Protein AF-A0A7K3AI73-F1 (afdb_monomer_lite)

Foldseek 3Di:
DWKKKWKDDLFKIKIKTFQFDADPVATDFRFHFFKEWAAEFQKTKMKGKAFDQDDDPDGPQVVLLVLLFDDQDDDDPVNNLVSCQVVLLVVLLVPPFVRSWMWMWMWMQGNSFIKIKIWTQFDDQPDHTRPTGHSTTDIDMDGHHAIFMGMDHQRVLQDPVLRVVLRVCVRVVDDPLVSQLSSLVSQQSSCVVSPNNGDNKMKMKMAGNLGKIKIAIFDAGQFAHQHFYAHSNDRCSVCVVVVCVVVVNDDGKYFGMKIWDGNDPDIDIDTDIDHNVPGPGRSDDDPPPPPDDDD

Structure (mmCIF, N/CA/C/O backbone):
data_AF-A0A7K3AI73-F1
#
_entry.id   AF-A0A7K3AI73-F1
#
loop_
_atom_site.group_PDB
_atom_site.id
_atom_site.type_symbol
_atom_site.label_atom_id
_atom_site.label_alt_id
_atom_site.label_comp_id
_atom_site.label_asym_id
_atom_site.label_entity_id
_atom_site.label_seq_id
_atom_site.pdbx_PDB_ins_code
_atom_site.Cartn_x
_atom_site.Cartn_y
_atom_site.Cartn_z
_atom_site.occupancy
_atom_site.B_iso_or_equiv
_atom_site.auth_seq_id
_atom_site.auth_comp_id
_atom_site.auth_asym_id
_atom_site.auth_atom_id
_atom_site.pdbx_PDB_model_num
ATOM 1 N N . MET A 1 1 ? 14.748 0.650 -3.559 1.00 72.12 1 MET A N 1
ATOM 2 C CA . MET A 1 1 ? 13.743 0.339 -2.519 1.00 72.12 1 MET A CA 1
ATOM 3 C C . MET A 1 1 ? 12.715 1.455 -2.549 1.00 72.12 1 MET A C 1
ATOM 5 O O . MET A 1 1 ? 13.123 2.590 -2.453 1.00 72.12 1 MET A O 1
ATOM 9 N N . THR A 1 2 ? 11.435 1.145 -2.725 1.00 89.88 2 THR A N 1
ATOM 10 C CA . THR A 1 2 ? 10.311 2.114 -2.721 1.00 89.88 2 THR A CA 1
ATOM 11 C C . THR A 1 2 ? 10.017 2.658 -1.311 1.00 89.88 2 THR A C 1
ATOM 13 O O . THR A 1 2 ? 10.646 2.218 -0.344 1.00 89.88 2 THR A O 1
ATOM 16 N N . LEU A 1 3 ? 9.065 3.582 -1.185 1.00 95.94 3 LEU A N 1
ATOM 17 C CA . LEU A 1 3 ? 8.549 4.121 0.071 1.00 95.94 3 LEU A CA 1
ATOM 18 C C . LEU A 1 3 ? 7.066 3.769 0.245 1.00 95.94 3 LEU A C 1
ATOM 20 O O . LEU A 1 3 ? 6.259 3.946 -0.665 1.00 95.94 3 LEU A O 1
ATOM 24 N N . ASN A 1 4 ? 6.709 3.326 1.448 1.00 97.94 4 ASN A N 1
ATOM 25 C CA . ASN A 1 4 ? 5.322 3.168 1.875 1.00 97.94 4 ASN A CA 1
ATOM 26 C C . ASN A 1 4 ? 5.111 3.905 3.201 1.00 97.94 4 ASN A C 1
ATOM 28 O O . ASN A 1 4 ? 5.777 3.592 4.194 1.00 97.94 4 ASN A O 1
ATOM 32 N N . ILE A 1 5 ? 4.170 4.851 3.209 1.00 98.62 5 ILE A N 1
ATOM 33 C CA . ILE A 1 5 ? 3.738 5.581 4.402 1.00 98.62 5 ILE A CA 1
ATOM 34 C C . ILE A 1 5 ? 2.369 5.047 4.805 1.00 98.62 5 ILE A C 1
ATOM 36 O O . ILE A 1 5 ? 1.403 5.134 4.052 1.00 98.62 5 ILE A O 1
ATOM 40 N N . THR A 1 6 ? 2.276 4.500 6.011 1.00 98.75 6 THR A N 1
ATOM 41 C CA . THR A 1 6 ? 1.028 4.010 6.593 1.00 98.75 6 THR A CA 1
ATOM 42 C C . THR A 1 6 ? 0.680 4.842 7.818 1.00 98.75 6 THR A C 1
ATOM 44 O O . THR A 1 6 ? 1.419 4.846 8.796 1.00 98.75 6 THR A O 1
ATOM 47 N N . VAL A 1 7 ? -0.467 5.510 7.795 1.00 98.50 7 VAL A N 1
ATOM 48 C CA . VAL A 1 7 ? -1.020 6.231 8.945 1.00 98.50 7 VAL A CA 1
ATOM 49 C C . VAL A 1 7 ? -2.235 5.480 9.470 1.00 98.50 7 VAL A C 1
ATOM 51 O O . VAL A 1 7 ? -3.113 5.087 8.703 1.00 98.50 7 VAL A O 1
ATOM 54 N N . ALA A 1 8 ? -2.287 5.230 10.775 1.00 98.44 8 ALA A N 1
ATOM 55 C CA . ALA A 1 8 ? -3.308 4.372 11.358 1.00 98.44 8 ALA A CA 1
ATOM 56 C C . ALA A 1 8 ? -3.836 4.902 12.693 1.00 98.44 8 ALA A C 1
ATOM 58 O O . ALA A 1 8 ? -3.076 5.212 13.608 1.00 98.44 8 ALA A O 1
ATOM 59 N N . ALA A 1 9 ? -5.161 4.948 12.813 1.00 98.19 9 ALA A N 1
ATOM 60 C CA . ALA A 1 9 ? -5.895 5.194 14.047 1.00 98.19 9 ALA A CA 1
ATOM 61 C C . ALA A 1 9 ? -7.130 4.283 14.102 1.00 98.19 9 ALA A C 1
ATOM 63 O O . ALA A 1 9 ? -7.375 3.468 13.214 1.00 98.19 9 ALA A O 1
ATOM 64 N N . ARG A 1 10 ? -7.933 4.405 15.165 1.00 97.88 10 ARG A N 1
ATOM 65 C CA . ARG A 1 10 ? -9.157 3.601 15.308 1.00 97.88 10 ARG A CA 1
ATOM 66 C C . ARG A 1 10 ? -10.264 3.984 14.340 1.00 97.88 10 ARG A C 1
ATOM 68 O O . ARG A 1 10 ? -11.046 3.112 13.981 1.00 97.88 10 ARG A O 1
ATOM 75 N N . TRP A 1 11 ? -10.319 5.240 13.918 1.00 97.62 11 TRP A N 1
ATOM 76 C CA . TRP A 1 11 ? -11.402 5.800 13.105 1.00 97.62 11 TRP A CA 1
ATOM 77 C C . TRP A 1 11 ? -11.064 5.950 11.623 1.00 97.62 11 TRP A C 1
ATOM 79 O O . TRP A 1 11 ? -11.972 6.156 10.829 1.00 97.62 11 TRP A O 1
ATOM 89 N N . LEU A 1 12 ? -9.785 5.892 11.255 1.00 98.44 12 LEU A N 1
ATOM 90 C CA . LEU A 1 12 ? -9.334 6.080 9.885 1.00 98.44 12 LEU A CA 1
ATOM 91 C C . LEU A 1 12 ? -7.915 5.528 9.739 1.00 98.44 12 LEU A C 1
ATOM 93 O O . LEU A 1 12 ? -7.074 5.702 10.628 1.00 98.44 12 LEU A O 1
ATOM 97 N N . MET A 1 13 ? -7.646 4.883 8.609 1.00 98.69 13 MET A N 1
ATOM 98 C CA . MET A 1 13 ? -6.299 4.489 8.207 1.00 98.69 13 MET A CA 1
ATOM 99 C C . MET A 1 13 ? -6.054 4.912 6.762 1.00 98.69 13 MET A C 1
ATOM 101 O O . MET A 1 13 ? -6.987 4.925 5.964 1.00 98.69 13 MET A O 1
ATOM 105 N N . ALA A 1 14 ? -4.813 5.236 6.416 1.00 98.69 14 ALA A N 1
ATOM 106 C CA . ALA A 1 14 ? -4.400 5.455 5.038 1.00 98.69 14 ALA A CA 1
ATOM 107 C C . ALA A 1 14 ? -3.013 4.868 4.779 1.00 98.69 14 ALA A C 1
ATOM 109 O O . ALA A 1 14 ? -2.190 4.741 5.684 1.00 98.69 14 ALA A O 1
ATOM 110 N N . GLN A 1 15 ? -2.776 4.484 3.533 1.00 98.62 15 GLN A N 1
ATOM 111 C CA . GLN A 1 15 ? -1.539 3.876 3.075 1.00 98.62 15 GLN A CA 1
ATOM 112 C C . GLN A 1 15 ? -1.195 4.412 1.689 1.00 98.62 15 GLN A C 1
ATOM 114 O O . GLN A 1 15 ? -2.079 4.483 0.830 1.00 98.62 15 GLN A O 1
ATOM 119 N N . SER A 1 16 ? 0.069 4.780 1.485 1.00 98.44 16 SER A N 1
ATOM 120 C CA . SER A 1 16 ? 0.590 5.195 0.186 1.00 98.44 16 SER A CA 1
ATOM 121 C C . SER A 1 16 ? 1.611 4.226 -0.383 1.00 98.44 16 SER A C 1
ATOM 123 O O . SER A 1 16 ? 2.337 3.551 0.345 1.00 98.44 16 SER A O 1
ATOM 125 N N . SER A 1 17 ? 1.718 4.231 -1.706 1.00 97.38 17 SER A N 1
ATOM 126 C CA . SER A 1 17 ? 2.851 3.647 -2.410 1.00 97.38 17 SER A CA 1
ATOM 127 C C . SER A 1 17 ? 3.218 4.501 -3.614 1.00 97.38 17 SER A C 1
ATOM 129 O O . SER A 1 17 ? 2.341 4.856 -4.409 1.00 97.38 17 SER A O 1
ATOM 131 N N . ASP A 1 18 ? 4.501 4.820 -3.761 1.00 97.12 18 ASP A N 1
ATOM 132 C CA . ASP A 1 18 ? 5.010 5.461 -4.972 1.00 97.12 18 ASP A CA 1
ATOM 133 C C . ASP A 1 18 ? 5.059 4.465 -6.143 1.00 97.12 18 ASP A C 1
ATOM 135 O O . ASP A 1 18 ? 5.077 3.247 -5.940 1.00 97.12 18 ASP A O 1
ATOM 139 N N . PHE A 1 19 ? 5.094 4.961 -7.379 1.00 96.81 19 PHE A N 1
ATOM 140 C CA . PHE A 1 19 ? 5.085 4.097 -8.566 1.00 96.81 19 PHE A CA 1
ATOM 141 C C . PHE A 1 19 ? 6.466 3.749 -9.119 1.00 96.81 19 PHE A C 1
ATOM 143 O O . PHE A 1 19 ? 6.569 2.888 -9.996 1.00 96.81 19 PHE A O 1
ATOM 150 N N . ARG A 1 20 ? 7.544 4.333 -8.592 1.00 96.75 20 ARG A N 1
ATOM 151 C CA . ARG A 1 20 ? 8.882 4.125 -9.136 1.00 96.75 20 ARG A CA 1
ATOM 152 C C . ARG A 1 20 ? 9.357 2.698 -8.910 1.00 96.75 20 ARG A C 1
ATOM 154 O O . ARG A 1 20 ? 9.192 2.106 -7.840 1.00 96.75 20 ARG A O 1
ATOM 161 N N . LEU A 1 21 ? 9.971 2.142 -9.939 1.00 95.94 21 LEU A N 1
ATOM 162 C CA . LEU A 1 21 ? 10.748 0.918 -9.897 1.00 95.94 21 LEU A CA 1
ATOM 163 C C . LEU A 1 21 ? 12.178 1.262 -10.298 1.00 95.94 21 LEU A C 1
ATOM 165 O O . LEU A 1 21 ? 12.396 1.827 -11.364 1.00 95.94 21 LEU A O 1
ATOM 169 N N . THR A 1 22 ? 13.151 0.894 -9.471 1.00 96.00 22 THR A N 1
ATOM 170 C CA . THR A 1 22 ? 14.573 1.181 -9.714 1.00 96.00 22 THR A CA 1
ATOM 171 C C . THR A 1 22 ? 15.344 -0.126 -9.868 1.00 96.00 22 THR A C 1
ATOM 173 O O . THR A 1 22 ? 15.216 -1.027 -9.037 1.00 96.00 22 THR A O 1
ATOM 176 N N . GLY A 1 23 ? 16.151 -0.222 -10.922 1.00 94.25 23 GLY A N 1
ATOM 177 C CA . GLY A 1 23 ? 17.109 -1.297 -11.170 1.00 94.25 23 GLY A CA 1
ATOM 178 C C . GLY A 1 23 ? 18.561 -0.817 -11.033 1.00 94.25 23 GLY A C 1
ATOM 179 O O . GLY A 1 23 ? 18.800 0.332 -10.661 1.00 94.25 23 GLY A O 1
ATOM 180 N N . PRO A 1 24 ? 19.555 -1.665 -11.362 1.00 91.06 24 PRO A N 1
ATOM 181 C CA . PRO A 1 24 ? 20.975 -1.306 -11.258 1.00 91.06 24 PRO A CA 1
ATOM 182 C C . PRO A 1 24 ? 21.386 -0.074 -12.080 1.00 91.06 24 PRO A C 1
ATOM 184 O O . PRO A 1 24 ? 22.345 0.598 -11.722 1.00 91.06 24 PRO A O 1
ATOM 187 N N . GLY A 1 25 ? 20.667 0.215 -13.171 1.00 92.44 25 GLY A N 1
ATOM 188 C CA . GLY A 1 25 ? 20.921 1.353 -14.062 1.00 92.44 25 GLY A CA 1
ATOM 189 C C . GLY A 1 25 ? 20.054 2.590 -13.802 1.00 92.44 25 GLY A C 1
ATOM 190 O O . GLY A 1 25 ? 20.065 3.496 -14.625 1.00 92.44 25 GLY A O 1
ATOM 191 N N . GLY A 1 26 ? 19.282 2.629 -12.708 1.00 93.38 26 GLY A N 1
ATOM 192 C CA . GLY A 1 26 ? 18.359 3.728 -12.404 1.00 93.38 26 GLY A CA 1
ATOM 193 C C . GLY A 1 26 ? 16.885 3.341 -12.542 1.00 93.38 26 GLY A C 1
ATOM 194 O O . GLY A 1 26 ? 16.520 2.180 -12.342 1.00 93.38 26 GLY A O 1
ATOM 195 N N . ALA A 1 27 ? 16.022 4.322 -12.812 1.00 94.25 27 ALA A N 1
ATOM 196 C CA . ALA A 1 27 ? 14.581 4.106 -12.936 1.00 94.25 27 ALA A CA 1
ATOM 197 C C . ALA A 1 27 ? 14.249 3.196 -14.136 1.00 94.25 27 ALA A C 1
ATOM 199 O O . ALA A 1 27 ? 14.787 3.362 -15.226 1.00 94.25 27 ALA A O 1
ATOM 200 N N . VAL A 1 28 ? 13.367 2.224 -13.909 1.00 94.94 28 VAL A N 1
ATOM 201 C CA . VAL A 1 28 ? 12.907 1.217 -14.881 1.00 94.94 28 VAL A CA 1
ATOM 202 C C . VAL A 1 28 ? 11.443 1.445 -15.254 1.00 94.94 28 VAL A C 1
ATOM 204 O O . VAL A 1 28 ? 11.062 1.201 -16.391 1.00 94.94 28 VAL A O 1
ATOM 207 N N . SER A 1 29 ? 10.618 1.889 -14.304 1.00 94.88 29 SER A N 1
ATOM 208 C CA . SER A 1 29 ? 9.196 2.187 -14.508 1.00 94.88 29 SER A CA 1
ATOM 209 C C . SER A 1 29 ? 8.737 3.229 -13.484 1.00 94.88 29 SER A C 1
ATOM 211 O O . SER A 1 29 ? 9.298 3.313 -12.390 1.00 94.88 29 SER A O 1
ATOM 213 N N . GLU A 1 30 ? 7.719 4.010 -13.844 1.00 94.69 30 GLU A N 1
ATOM 214 C CA . GLU A 1 30 ? 7.037 5.003 -12.993 1.00 94.69 30 GLU A CA 1
ATOM 215 C C . GLU A 1 30 ? 5.546 4.659 -12.816 1.00 94.69 30 GLU A C 1
ATOM 217 O O . GLU A 1 30 ? 4.715 5.524 -12.546 1.00 94.69 30 GLU A O 1
ATOM 222 N N . THR A 1 31 ? 5.195 3.387 -13.008 1.00 95.00 31 THR A N 1
ATOM 223 C CA . THR A 1 31 ? 3.818 2.852 -13.009 1.00 95.00 31 THR A CA 1
ATOM 224 C C . THR A 1 31 ? 3.709 1.536 -12.235 1.00 95.00 31 THR A C 1
ATOM 226 O O . THR A 1 31 ? 2.669 0.880 -12.243 1.00 95.00 31 THR A O 1
ATOM 229 N N . SER A 1 32 ? 4.766 1.140 -11.517 1.00 95.25 32 SER A N 1
ATOM 230 C CA . SER A 1 32 ? 4.804 -0.118 -10.776 1.00 95.25 32 SER A CA 1
ATOM 231 C C . SER A 1 32 ? 3.816 -0.097 -9.614 1.00 95.25 32 SER A C 1
ATOM 233 O O . SER A 1 32 ? 3.975 0.663 -8.653 1.00 95.25 32 SER A O 1
ATOM 235 N N . GLN A 1 33 ? 2.824 -0.980 -9.694 1.00 94.50 33 GLN A N 1
ATOM 236 C CA . GLN A 1 33 ? 1.837 -1.197 -8.651 1.00 94.50 33 GLN A CA 1
ATOM 237 C C . GLN A 1 33 ? 2.455 -1.914 -7.450 1.00 94.50 33 GLN A C 1
ATOM 239 O O . GLN A 1 33 ? 3.049 -2.980 -7.587 1.00 94.50 33 GLN A O 1
ATOM 244 N N . LYS A 1 34 ? 2.261 -1.351 -6.255 1.00 96.88 34 LYS A N 1
ATOM 245 C CA . LYS A 1 34 ? 2.794 -1.919 -5.006 1.00 96.88 34 LYS A CA 1
ATOM 246 C C . LYS A 1 34 ? 1.750 -2.105 -3.919 1.00 96.88 34 LYS A C 1
ATOM 248 O O . LYS A 1 34 ? 2.086 -2.584 -2.840 1.00 96.88 34 LYS A O 1
ATOM 253 N N . GLN A 1 35 ? 0.503 -1.750 -4.214 1.00 97.38 35 GLN A N 1
ATOM 254 C CA . GLN A 1 35 ? -0.617 -1.774 -3.289 1.00 97.38 35 GLN A CA 1
ATOM 255 C C . GLN A 1 35 ? -1.773 -2.600 -3.862 1.00 97.38 35 GLN A C 1
ATOM 257 O O . GLN A 1 35 ? -2.030 -2.572 -5.067 1.00 97.38 35 GLN A O 1
ATOM 262 N N . VAL A 1 36 ? -2.457 -3.340 -2.994 1.00 98.06 36 VAL A N 1
ATOM 263 C CA . VAL A 1 36 ? -3.607 -4.194 -3.302 1.00 98.06 36 VAL A CA 1
ATOM 264 C C . VAL A 1 36 ? -4.726 -3.885 -2.316 1.00 98.06 36 VAL A C 1
ATOM 266 O O . VAL A 1 36 ? -4.495 -3.835 -1.105 1.00 98.06 36 VAL A O 1
ATOM 269 N N . VAL A 1 37 ? -5.940 -3.698 -2.832 1.00 97.56 37 VAL A N 1
ATOM 270 C CA . VAL A 1 37 ? -7.150 -3.562 -2.009 1.00 97.56 37 VAL A CA 1
ATOM 271 C C . VAL A 1 37 ? -7.729 -4.946 -1.740 1.00 97.56 37 VAL A C 1
ATOM 273 O O . VAL A 1 37 ? -7.860 -5.748 -2.662 1.00 97.56 37 VAL A O 1
ATOM 276 N N . LEU A 1 38 ? -8.077 -5.224 -0.485 1.00 97.50 38 LEU A N 1
ATOM 277 C CA . LEU A 1 38 ? -8.706 -6.464 -0.042 1.00 97.50 38 LEU A CA 1
ATOM 278 C C . LEU A 1 38 ? -10.091 -6.169 0.522 1.00 97.50 38 LEU A C 1
ATOM 280 O O . LEU A 1 38 ? -10.224 -5.387 1.462 1.00 97.50 38 LEU A O 1
ATOM 284 N N . GLN A 1 39 ? -11.102 -6.846 -0.006 1.00 95.81 39 GLN A N 1
ATOM 285 C CA . GLN A 1 39 ? -12.483 -6.692 0.423 1.00 95.81 39 GLN A CA 1
ATOM 286 C C . GLN A 1 39 ? -13.126 -8.070 0.591 1.00 95.81 39 GLN A C 1
ATOM 288 O O . GLN A 1 39 ? -13.276 -8.824 -0.369 1.00 95.81 39 GLN A O 1
ATOM 293 N N . TYR A 1 40 ? -13.483 -8.415 1.825 1.00 95.06 40 TYR A N 1
ATOM 294 C CA . TYR A 1 40 ? -14.055 -9.707 2.201 1.00 95.06 40 TYR A CA 1
ATOM 295 C C . TYR A 1 40 ? -15.315 -9.501 3.050 1.00 95.06 40 TYR A C 1
ATOM 297 O O . TYR A 1 40 ? -15.638 -8.392 3.485 1.00 95.06 40 TYR A O 1
ATOM 305 N N . MET A 1 41 ? -16.052 -10.575 3.331 1.00 91.06 41 MET A N 1
ATOM 306 C CA . MET A 1 41 ? -17.198 -10.475 4.228 1.00 91.06 41 MET A CA 1
ATOM 307 C C . MET A 1 41 ? -16.705 -10.269 5.664 1.00 91.06 41 MET A C 1
ATOM 309 O O . MET A 1 41 ? -16.047 -11.117 6.262 1.00 91.06 41 MET A O 1
ATOM 313 N N . GLY A 1 42 ? -17.060 -9.124 6.242 1.00 91.75 42 GLY A N 1
ATOM 314 C CA . GLY A 1 42 ? -16.760 -8.795 7.636 1.00 91.75 42 GLY A CA 1
ATOM 315 C C . GLY A 1 42 ? -15.378 -8.189 7.882 1.00 91.75 42 GLY A C 1
ATOM 316 O O . GLY A 1 42 ? -15.108 -7.787 9.021 1.00 91.75 42 GLY A O 1
ATOM 317 N N . TRP A 1 43 ? -14.533 -8.069 6.854 1.00 96.44 43 TRP A N 1
ATOM 318 C CA . TRP A 1 43 ? -13.299 -7.299 6.948 1.00 96.44 43 TRP A CA 1
ATOM 319 C C . TRP A 1 43 ? -12.831 -6.745 5.604 1.00 96.44 43 TRP A C 1
ATOM 321 O O . TRP A 1 43 ? -13.131 -7.278 4.539 1.00 96.44 43 TRP A O 1
ATOM 331 N N . SER A 1 44 ? -12.034 -5.691 5.685 1.00 97.44 44 SER A N 1
ATOM 332 C CA . SER A 1 44 ? -11.367 -5.087 4.541 1.00 97.44 44 SER A CA 1
ATOM 333 C C . SER A 1 44 ? -9.946 -4.691 4.903 1.00 97.44 44 SER A C 1
ATOM 335 O O . SER A 1 44 ? -9.592 -4.592 6.086 1.00 97.44 44 SER A O 1
ATOM 337 N N . GLY A 1 45 ? -9.105 -4.499 3.896 1.00 98.19 45 GLY A N 1
ATOM 338 C CA . GLY A 1 45 ? -7.712 -4.172 4.112 1.00 98.19 45 GLY A CA 1
ATOM 339 C C . GLY A 1 45 ? -6.993 -3.618 2.898 1.00 98.19 45 GLY A C 1
ATOM 340 O O . GLY A 1 45 ? -7.477 -3.659 1.772 1.00 98.19 45 GLY A O 1
ATOM 341 N N . LEU A 1 46 ? -5.799 -3.107 3.157 1.00 98.50 46 LEU A N 1
ATOM 342 C CA . LEU A 1 46 ? -4.853 -2.645 2.154 1.00 98.50 46 LEU A CA 1
ATOM 343 C C . LEU A 1 46 ? -3.533 -3.358 2.419 1.00 98.50 46 LEU A C 1
ATOM 345 O O . LEU A 1 46 ? -3.058 -3.344 3.555 1.00 98.50 46 LEU A O 1
ATOM 349 N N . VAL A 1 47 ? -2.971 -3.998 1.397 1.00 98.62 47 VAL A N 1
ATOM 350 C CA . VAL A 1 47 ? -1.634 -4.601 1.437 1.00 98.62 47 VAL A CA 1
ATOM 351 C C . VAL A 1 47 ? -0.729 -3.778 0.543 1.00 98.62 47 VAL A C 1
ATOM 353 O O . VAL A 1 47 ? -1.030 -3.611 -0.632 1.00 98.62 47 VAL A O 1
ATOM 356 N N . CYS A 1 48 ? 0.400 -3.323 1.067 1.00 98.25 48 CYS A N 1
ATOM 357 C CA . CYS A 1 48 ? 1.465 -2.714 0.282 1.00 98.25 48 CYS A CA 1
ATOM 358 C C . CYS A 1 48 ? 2.768 -3.482 0.487 1.00 98.25 48 CYS A C 1
ATOM 360 O O . CYS A 1 48 ? 2.995 -4.015 1.574 1.00 98.25 48 CYS A O 1
ATOM 362 N N . TYR A 1 49 ? 3.646 -3.510 -0.515 1.00 98.31 49 TYR A N 1
ATOM 363 C CA . TYR A 1 49 ? 4.989 -4.067 -0.369 1.00 98.31 49 TYR A CA 1
ATOM 364 C C . TYR A 1 49 ? 6.095 -3.064 -0.699 1.00 98.31 49 TYR A C 1
ATOM 366 O O . TYR A 1 49 ? 5.925 -2.136 -1.485 1.00 98.31 49 TYR A O 1
ATOM 374 N N . THR A 1 50 ? 7.261 -3.282 -0.097 1.00 98.19 50 THR A N 1
ATOM 375 C CA . THR A 1 50 ? 8.515 -2.593 -0.404 1.00 98.19 50 THR A CA 1
ATOM 376 C C . THR A 1 50 ? 9.655 -3.605 -0.490 1.00 98.19 50 THR A C 1
ATOM 378 O O . THR A 1 50 ? 9.603 -4.663 0.139 1.00 98.19 50 THR A O 1
ATOM 381 N N . GLY A 1 51 ? 10.690 -3.299 -1.278 1.00 97.25 51 GLY A N 1
ATOM 382 C CA . GLY A 1 51 ? 11.844 -4.183 -1.467 1.00 97.25 51 GLY A CA 1
ATOM 383 C C . GLY A 1 51 ? 11.935 -4.737 -2.884 1.00 97.25 51 GLY A C 1
ATOM 384 O O . GLY A 1 51 ? 11.832 -3.984 -3.852 1.00 97.25 51 GLY A O 1
ATOM 385 N N . VAL A 1 52 ? 12.162 -6.046 -3.004 1.00 97.44 52 VAL A N 1
ATOM 386 C CA . VAL A 1 52 ? 12.265 -6.739 -4.299 1.00 97.44 52 VAL A CA 1
ATOM 387 C C . VAL A 1 52 ? 10.932 -6.710 -5.051 1.00 97.44 52 VAL A C 1
ATOM 389 O O . VAL A 1 52 ? 9.956 -7.309 -4.606 1.00 97.44 52 VAL A O 1
ATOM 392 N N . ALA A 1 53 ? 10.908 -6.033 -6.199 1.00 96.62 53 ALA A N 1
ATOM 393 C CA . ALA A 1 53 ? 9.759 -6.010 -7.107 1.00 96.62 53 ALA A CA 1
ATOM 394 C C . ALA A 1 53 ? 9.881 -7.028 -8.252 1.00 96.62 53 ALA A C 1
ATOM 396 O O . ALA A 1 53 ? 8.871 -7.517 -8.740 1.00 96.62 53 ALA A O 1
ATOM 397 N N . ARG A 1 54 ? 11.111 -7.354 -8.676 1.00 95.75 54 ARG A N 1
ATOM 398 C CA . ARG A 1 54 ? 11.372 -8.341 -9.727 1.00 95.75 54 ARG A CA 1
ATOM 399 C C . ARG A 1 54 ? 12.715 -9.035 -9.514 1.00 95.75 54 ARG A C 1
ATOM 401 O O . ARG A 1 54 ? 13.702 -8.381 -9.178 1.00 95.75 54 ARG A O 1
ATOM 408 N N . TYR A 1 55 ? 12.763 -10.347 -9.737 1.00 96.31 55 TYR A N 1
ATOM 409 C CA . TYR A 1 55 ? 14.004 -11.127 -9.762 1.00 96.31 55 TYR A CA 1
ATOM 410 C C . TYR A 1 55 ? 13.872 -12.332 -10.703 1.00 96.31 55 TYR A C 1
ATOM 412 O O . TYR A 1 55 ? 13.035 -13.211 -10.497 1.00 96.31 55 TYR A O 1
ATOM 420 N N . GLY A 1 56 ? 14.696 -12.379 -11.753 1.00 94.94 56 GLY A N 1
ATOM 421 C CA . GLY A 1 56 ? 14.534 -13.361 -12.828 1.00 94.94 56 GLY A CA 1
ATOM 422 C C . GLY A 1 56 ? 13.166 -13.214 -13.506 1.00 94.94 56 GLY A C 1
ATOM 423 O O . GLY A 1 56 ? 12.817 -12.124 -13.962 1.00 94.94 56 GLY A O 1
ATOM 424 N N . ALA A 1 57 ? 12.403 -14.309 -13.543 1.00 95.69 57 ALA A N 1
ATOM 425 C CA . ALA A 1 57 ? 11.029 -14.348 -14.053 1.00 95.69 57 ALA A CA 1
ATOM 426 C C . ALA A 1 57 ? 9.961 -13.994 -12.998 1.00 95.69 57 ALA A C 1
ATOM 428 O O . ALA A 1 57 ? 8.784 -13.926 -13.330 1.00 95.69 57 ALA A O 1
ATOM 429 N N . HIS A 1 58 ? 10.343 -13.800 -11.731 1.00 96.94 58 HIS A N 1
ATOM 430 C CA . HIS A 1 58 ? 9.396 -13.451 -10.674 1.00 96.94 58 HIS A CA 1
ATOM 431 C C . HIS A 1 58 ? 9.092 -11.952 -10.703 1.00 96.94 58 HIS A C 1
ATOM 433 O O . HIS A 1 58 ? 10.021 -11.150 -10.590 1.00 96.94 58 HIS A O 1
ATOM 439 N N . ASP A 1 59 ? 7.811 -11.602 -10.793 1.00 96.94 59 ASP A N 1
ATOM 440 C CA . ASP A 1 59 ? 7.268 -10.252 -10.632 1.00 96.94 59 ASP A CA 1
ATOM 441 C C . ASP A 1 59 ? 6.379 -10.218 -9.382 1.00 96.94 59 ASP A C 1
ATOM 443 O O . ASP A 1 59 ? 5.402 -10.962 -9.292 1.00 96.94 59 ASP A O 1
ATOM 447 N N . THR A 1 60 ? 6.736 -9.390 -8.398 1.00 97.69 60 THR A N 1
ATOM 448 C CA . THR A 1 60 ? 6.088 -9.391 -7.079 1.00 97.69 60 THR A CA 1
ATOM 449 C C . THR A 1 60 ? 4.637 -8.924 -7.153 1.00 97.69 60 THR A C 1
ATOM 451 O O . THR A 1 60 ? 3.812 -9.440 -6.406 1.00 97.69 60 THR A O 1
ATOM 454 N N . ALA A 1 61 ? 4.299 -7.972 -8.028 1.00 96.50 61 ALA A N 1
ATOM 455 C CA . ALA A 1 61 ? 2.932 -7.463 -8.141 1.00 96.50 61 ALA A CA 1
ATOM 456 C C . ALA A 1 61 ? 1.989 -8.537 -8.702 1.00 96.50 61 ALA A C 1
ATOM 458 O O . ALA A 1 61 ? 0.930 -8.797 -8.125 1.00 96.50 61 ALA A O 1
ATOM 459 N N . THR A 1 62 ? 2.420 -9.208 -9.773 1.00 96.56 62 THR A N 1
ATOM 460 C CA . THR A 1 62 ? 1.699 -10.326 -10.395 1.00 96.56 62 THR A CA 1
ATOM 461 C C . THR A 1 62 ? 1.564 -11.491 -9.417 1.00 96.56 62 THR A C 1
ATOM 463 O O . THR A 1 62 ? 0.457 -11.934 -9.123 1.00 96.56 62 THR A O 1
ATOM 466 N N . TRP A 1 63 ? 2.677 -11.917 -8.809 1.00 97.88 63 TRP A N 1
ATOM 467 C CA . TRP A 1 63 ? 2.678 -12.992 -7.814 1.00 97.88 63 TRP A CA 1
ATOM 468 C C . TRP A 1 63 ? 1.784 -12.677 -6.608 1.00 97.88 63 TRP A C 1
ATOM 470 O O . TRP A 1 63 ? 1.089 -13.559 -6.106 1.00 97.88 63 TRP A O 1
ATOM 480 N N . LEU A 1 64 ? 1.770 -11.427 -6.135 1.00 97.94 64 LEU A N 1
ATOM 481 C CA . LEU A 1 64 ? 0.932 -11.022 -5.010 1.00 97.94 64 LEU A CA 1
ATOM 482 C C . LEU A 1 64 ? -0.555 -11.131 -5.366 1.00 97.94 64 LEU A C 1
ATOM 484 O O . LEU A 1 64 ? -1.336 -11.611 -4.546 1.00 97.94 64 LEU A O 1
ATOM 488 N N . ALA A 1 65 ? -0.945 -10.732 -6.579 1.00 97.00 65 ALA A N 1
ATOM 489 C CA . ALA A 1 65 ? -2.311 -10.915 -7.061 1.00 97.00 65 ALA A CA 1
ATOM 490 C C . ALA A 1 65 ? -2.700 -12.402 -7.095 1.00 97.00 65 ALA A C 1
ATOM 492 O O . ALA A 1 65 ? -3.777 -12.753 -6.611 1.00 97.00 65 ALA A O 1
ATOM 493 N N . ASP A 1 66 ? -1.811 -13.272 -7.576 1.00 97.00 66 ASP A N 1
ATOM 494 C CA . ASP A 1 66 ? -2.048 -14.718 -7.650 1.00 97.00 66 ASP A CA 1
ATOM 495 C C . ASP A 1 66 ? -2.179 -15.354 -6.259 1.00 97.00 66 ASP A C 1
ATOM 497 O O . ASP A 1 66 ? -3.109 -16.112 -6.003 1.00 97.00 66 ASP A O 1
ATOM 501 N N . VAL A 1 67 ? -1.291 -15.012 -5.318 1.00 97.00 67 VAL A N 1
ATOM 502 C CA . VAL A 1 67 ? -1.316 -15.543 -3.941 1.00 97.00 67 VAL A CA 1
ATOM 503 C C . VAL A 1 67 ? -2.580 -15.134 -3.179 1.00 97.00 67 VAL A C 1
ATOM 505 O O . VAL A 1 67 ? -3.090 -15.885 -2.333 1.00 97.00 67 VAL A O 1
ATOM 508 N N . LEU A 1 68 ? -3.071 -13.924 -3.446 1.00 96.81 68 LEU A N 1
ATOM 509 C CA . LEU A 1 68 ? -4.278 -13.387 -2.826 1.00 96.81 68 LEU A CA 1
ATOM 510 C C . LEU A 1 68 ? -5.559 -13.862 -3.518 1.00 96.81 68 LEU A C 1
ATOM 512 O O . LEU A 1 68 ? -6.610 -13.839 -2.879 1.00 96.81 68 LEU A O 1
ATOM 516 N N . THR A 1 69 ? -5.474 -14.312 -4.770 1.00 96.69 69 THR A N 1
ATOM 517 C CA . THR A 1 69 ? -6.604 -14.877 -5.510 1.00 96.69 69 THR A CA 1
ATOM 518 C C . THR A 1 69 ? -6.863 -16.316 -5.066 1.00 96.69 69 THR A C 1
ATOM 520 O O . THR A 1 69 ? -5.941 -17.098 -4.841 1.00 96.69 69 THR A O 1
ATOM 523 N N . HIS A 1 70 ? -8.131 -16.673 -4.889 1.00 94.75 70 HIS A N 1
ATOM 524 C CA . HIS A 1 70 ? -8.561 -18.026 -4.555 1.00 94.75 70 HIS A CA 1
ATOM 525 C C . HIS A 1 70 ? -10.048 -18.215 -4.860 1.00 94.75 70 HIS A C 1
ATOM 527 O O . HIS A 1 70 ? -10.775 -17.237 -5.034 1.00 94.75 70 HIS A O 1
ATOM 533 N N . ASP A 1 71 ? -10.503 -19.470 -4.871 1.00 89.75 71 ASP A N 1
ATOM 534 C CA . ASP A 1 71 ? -11.925 -19.791 -5.007 1.00 89.75 71 ASP A CA 1
ATOM 535 C C . ASP A 1 71 ? -12.767 -19.027 -3.979 1.00 89.75 71 ASP A C 1
ATOM 537 O O . ASP A 1 71 ? -12.305 -18.840 -2.844 1.00 89.75 71 ASP A O 1
ATOM 541 N N . PRO A 1 72 ? -13.989 -18.597 -4.344 1.00 81.44 72 PRO A N 1
ATOM 542 C CA . PRO A 1 72 ? -14.800 -17.735 -3.504 1.00 81.44 72 PRO A CA 1
ATOM 543 C C . PRO A 1 72 ? -15.025 -18.368 -2.133 1.00 81.44 72 PRO A C 1
ATOM 545 O O . PRO A 1 72 ? -15.762 -19.337 -1.957 1.00 81.44 72 PRO A O 1
ATOM 548 N N . ALA A 1 73 ? -14.346 -17.796 -1.149 1.00 76.88 73 ALA A N 1
ATOM 549 C CA . ALA A 1 73 ? -14.342 -18.246 0.226 1.00 76.88 73 ALA A CA 1
ATOM 550 C C . ALA A 1 73 ? -14.025 -17.060 1.132 1.00 76.88 73 ALA A C 1
ATOM 552 O O . ALA A 1 73 ? -13.448 -16.054 0.713 1.00 76.88 73 ALA A O 1
ATOM 553 N N . GLN A 1 74 ? -14.378 -17.186 2.405 1.00 83.44 74 GLN A N 1
ATOM 554 C CA . GLN A 1 74 ? -13.880 -16.254 3.404 1.00 83.44 74 GLN A CA 1
ATOM 555 C C . GLN A 1 74 ? -12.457 -16.642 3.788 1.00 83.44 74 GLN A C 1
ATOM 557 O O . GLN A 1 74 ? -12.188 -17.793 4.130 1.00 83.44 74 GLN A O 1
ATOM 562 N N . ARG A 1 75 ? -11.552 -15.667 3.746 1.00 94.19 75 ARG A N 1
ATOM 563 C CA . ARG A 1 75 ? -10.200 -15.774 4.287 1.00 94.19 75 ARG A CA 1
ATOM 564 C C . ARG A 1 75 ? -10.058 -14.713 5.365 1.00 94.19 75 ARG A C 1
ATOM 566 O O . ARG A 1 75 ? -10.463 -13.585 5.128 1.00 94.19 75 ARG A O 1
ATOM 573 N N . SER A 1 76 ? -9.530 -15.044 6.538 1.00 96.81 76 SER A N 1
ATOM 574 C CA . SER A 1 76 ? -9.271 -14.047 7.583 1.00 96.81 76 SER A CA 1
ATOM 575 C C . SER A 1 76 ? -8.007 -13.227 7.273 1.00 96.81 76 SER A C 1
ATOM 577 O O . SER A 1 76 ? -7.138 -13.701 6.527 1.00 96.81 76 SER A O 1
ATOM 579 N N . PRO A 1 77 ? -7.836 -12.038 7.881 1.00 98.06 77 PRO A N 1
ATOM 580 C CA . PRO A 1 77 ? -6.580 -11.292 7.810 1.00 98.06 77 PRO A CA 1
ATOM 581 C C . PRO A 1 77 ? -5.352 -12.142 8.171 1.00 98.06 77 PRO A C 1
ATOM 583 O O . PRO A 1 77 ? -4.336 -12.103 7.483 1.00 98.06 77 PRO A O 1
ATOM 586 N N . GLU A 1 78 ? -5.437 -12.955 9.227 1.00 98.31 78 GLU A N 1
ATOM 587 C CA . GLU A 1 78 ? -4.348 -13.836 9.660 1.00 98.31 78 GLU A CA 1
ATOM 588 C C . GLU A 1 78 ? -4.006 -14.906 8.621 1.00 98.31 78 GLU A C 1
ATOM 590 O O . GLU A 1 78 ? -2.831 -15.197 8.418 1.00 98.31 78 GLU A O 1
ATOM 595 N N . GLN A 1 79 ? -5.002 -15.476 7.939 1.00 97.75 79 GLN A N 1
ATOM 596 C CA . GLN A 1 79 ? -4.753 -16.444 6.869 1.00 97.75 79 GLN A CA 1
ATOM 597 C C . GLN A 1 79 ? -4.038 -15.791 5.681 1.00 97.75 79 GLN A C 1
ATOM 599 O O . GLN A 1 79 ? -3.122 -16.394 5.125 1.00 97.75 79 GLN A O 1
ATOM 604 N N . VAL A 1 80 ? -4.398 -14.549 5.324 1.00 98.12 80 VAL A N 1
ATOM 605 C CA . VAL A 1 80 ? -3.661 -13.767 4.316 1.00 98.12 80 VAL A CA 1
ATOM 606 C C . VAL A 1 80 ? -2.212 -13.552 4.757 1.00 98.12 80 VAL A C 1
ATOM 608 O O . VAL A 1 80 ? -1.291 -13.843 4.001 1.00 98.12 80 VAL A O 1
ATOM 611 N N . VAL A 1 81 ? -1.993 -13.107 5.996 1.00 98.62 81 VAL A N 1
ATOM 612 C CA . VAL A 1 81 ? -0.652 -12.865 6.557 1.00 98.62 81 VAL A CA 1
ATOM 613 C C . VAL A 1 81 ? 0.205 -14.127 6.546 1.00 98.62 81 VAL A C 1
ATOM 615 O O . VAL A 1 81 ? 1.347 -14.080 6.094 1.00 98.62 81 VAL A O 1
ATOM 618 N N . ASN A 1 82 ? -0.336 -15.253 7.014 1.00 98.44 82 ASN A N 1
ATOM 619 C CA . ASN A 1 82 ? 0.384 -16.525 7.049 1.00 98.44 82 ASN A CA 1
ATOM 620 C C . ASN A 1 82 ? 0.772 -16.971 5.639 1.00 98.44 82 ASN A C 1
ATOM 622 O O . ASN A 1 82 ? 1.928 -17.313 5.404 1.00 98.44 82 ASN A O 1
ATOM 626 N N . ARG A 1 83 ? -0.157 -16.858 4.682 1.00 97.81 83 ARG A N 1
ATOM 627 C CA . ARG A 1 83 ? 0.103 -17.176 3.277 1.00 97.81 83 ARG A CA 1
ATOM 628 C C . ARG A 1 83 ? 1.220 -16.310 2.693 1.00 97.81 83 ARG A C 1
ATOM 630 O O . ARG A 1 83 ? 2.110 -16.839 2.033 1.00 97.81 83 ARG A O 1
ATOM 637 N N . LEU A 1 84 ? 1.206 -15.001 2.965 1.00 98.44 84 LEU A N 1
ATOM 638 C CA . LEU A 1 84 ? 2.274 -14.092 2.537 1.00 98.44 84 LEU A CA 1
ATOM 639 C C . LEU A 1 84 ? 3.624 -14.496 3.138 1.00 98.44 84 LEU A C 1
ATOM 641 O O . LEU A 1 84 ? 4.616 -14.520 2.420 1.00 98.44 84 LEU A O 1
ATOM 645 N N . ILE A 1 85 ? 3.676 -14.846 4.427 1.00 98.62 85 ILE A N 1
ATOM 646 C CA . ILE A 1 85 ? 4.911 -15.294 5.087 1.00 98.62 85 ILE A CA 1
ATOM 647 C C . ILE A 1 85 ? 5.453 -16.564 4.432 1.00 98.62 85 ILE A C 1
ATOM 649 O O . ILE A 1 85 ? 6.640 -16.613 4.102 1.00 98.62 85 ILE A O 1
ATOM 653 N N . GLU A 1 86 ? 4.604 -17.575 4.257 1.00 98.19 86 GLU A N 1
ATOM 654 C CA . GLU A 1 86 ? 4.970 -18.880 3.701 1.00 98.19 86 GLU A CA 1
ATOM 655 C C . GLU A 1 86 ? 5.494 -18.745 2.270 1.00 98.19 86 GLU A C 1
ATOM 657 O O . GLU A 1 86 ? 6.648 -19.080 1.991 1.00 98.19 86 GLU A O 1
ATOM 662 N N . GLU A 1 87 ? 4.679 -18.181 1.380 1.00 98.19 87 GLU A N 1
ATOM 663 C CA . GLU A 1 87 ? 4.982 -18.095 -0.047 1.00 98.19 87 GLU A CA 1
ATOM 664 C C . GLU A 1 87 ? 6.145 -17.127 -0.316 1.00 98.19 87 GLU A C 1
ATOM 666 O O . GLU A 1 87 ? 7.050 -17.435 -1.098 1.00 98.19 87 GLU A O 1
ATOM 671 N N . ALA A 1 88 ? 6.193 -15.979 0.377 1.00 98.00 88 ALA A N 1
ATOM 672 C CA . ALA A 1 88 ? 7.271 -15.019 0.160 1.00 98.00 88 ALA A CA 1
ATOM 673 C C . ALA A 1 88 ? 8.618 -15.491 0.698 1.00 98.00 88 ALA A C 1
ATOM 675 O O . ALA A 1 88 ? 9.649 -15.255 0.068 1.00 98.00 88 ALA A O 1
ATOM 676 N N . THR A 1 89 ? 8.632 -16.203 1.828 1.00 97.88 89 THR A N 1
ATOM 677 C CA . THR A 1 89 ? 9.871 -16.782 2.365 1.00 97.88 89 THR A CA 1
ATOM 678 C C . THR A 1 89 ? 10.509 -17.743 1.360 1.00 97.88 89 THR A C 1
ATOM 680 O O . THR A 1 89 ? 11.732 -17.748 1.207 1.00 97.88 89 THR A O 1
ATOM 683 N N . VAL A 1 90 ? 9.703 -18.530 0.640 1.00 97.25 90 VAL A N 1
ATOM 684 C CA . VAL A 1 90 ? 10.203 -19.485 -0.358 1.00 97.25 90 VAL A CA 1
ATOM 685 C C . VAL A 1 90 ? 10.872 -18.775 -1.532 1.00 97.25 90 VAL A C 1
ATOM 687 O O . VAL A 1 90 ? 12.005 -19.120 -1.881 1.00 97.25 90 VAL A O 1
ATOM 690 N N . TRP A 1 91 ? 10.222 -17.785 -2.151 1.00 96.50 91 TRP A N 1
ATOM 691 C CA . TRP A 1 91 ? 10.801 -17.152 -3.340 1.00 96.50 91 TRP A CA 1
ATOM 692 C C . TRP A 1 91 ? 11.919 -16.162 -2.998 1.00 96.50 91 TRP A C 1
ATOM 694 O O . TRP A 1 91 ? 12.914 -16.114 -3.724 1.00 96.50 91 TRP A O 1
ATOM 704 N N . LEU A 1 92 ? 11.839 -15.442 -1.870 1.00 97.62 92 LEU A N 1
ATOM 705 C CA . LEU A 1 92 ? 12.890 -14.505 -1.451 1.00 97.62 92 LEU A CA 1
ATOM 706 C C . LEU A 1 92 ? 14.230 -15.213 -1.240 1.00 97.62 92 LEU A C 1
ATOM 708 O O . LEU A 1 92 ? 15.275 -14.624 -1.510 1.00 97.62 92 LEU A O 1
ATOM 712 N N . ARG A 1 93 ? 14.233 -16.495 -0.848 1.00 97.06 93 ARG A N 1
ATOM 713 C CA . ARG A 1 93 ? 15.461 -17.306 -0.747 1.00 97.06 93 ARG A CA 1
ATOM 714 C C . ARG A 1 93 ? 16.229 -17.437 -2.063 1.00 97.06 93 ARG A C 1
ATOM 716 O O . ARG A 1 93 ? 17.431 -17.687 -2.023 1.00 97.06 93 ARG A O 1
ATOM 723 N N . ARG A 1 94 ? 15.574 -17.229 -3.208 1.00 97.12 94 ARG A N 1
ATOM 724 C CA . ARG A 1 94 ? 16.213 -17.224 -4.532 1.00 97.12 94 ARG A CA 1
ATOM 725 C C . ARG A 1 94 ? 16.949 -15.912 -4.817 1.00 97.12 94 ARG A C 1
ATOM 727 O O . ARG A 1 94 ? 17.853 -15.897 -5.641 1.00 97.12 94 ARG A O 1
ATOM 734 N N . VAL A 1 95 ? 16.599 -14.824 -4.127 1.00 97.75 95 VAL A N 1
ATOM 735 C CA . VAL A 1 95 ? 17.241 -13.511 -4.276 1.00 97.75 95 VAL A CA 1
ATOM 736 C C . VAL A 1 95 ? 18.567 -13.490 -3.499 1.00 97.75 95 VAL A C 1
ATOM 738 O O . VAL A 1 95 ? 18.590 -13.943 -2.346 1.00 97.75 95 VAL A O 1
ATOM 741 N N . PRO A 1 96 ? 19.665 -12.941 -4.059 1.00 97.12 96 PRO A N 1
ATOM 742 C CA . PRO A 1 96 ? 20.926 -12.767 -3.343 1.00 97.12 96 PRO A CA 1
ATOM 743 C C . PRO A 1 96 ? 20.736 -12.007 -2.028 1.00 97.12 96 PRO A C 1
ATOM 745 O O . PRO A 1 96 ? 20.003 -11.020 -1.987 1.00 97.12 96 PRO A O 1
ATOM 748 N N . LEU A 1 97 ? 21.432 -12.432 -0.967 1.00 96.19 97 LEU A N 1
ATOM 749 C CA . LEU A 1 97 ? 21.228 -11.922 0.396 1.00 96.19 97 LEU A CA 1
ATOM 750 C C . LEU A 1 97 ? 21.275 -10.386 0.473 1.00 96.19 97 LEU A C 1
ATOM 752 O O . LEU A 1 97 ? 20.378 -9.772 1.041 1.00 96.19 97 LEU A O 1
ATOM 756 N N . ARG A 1 98 ? 22.251 -9.760 -0.200 1.00 95.38 98 ARG A N 1
ATOM 757 C CA . ARG A 1 98 ? 22.429 -8.294 -0.254 1.00 95.38 98 ARG A CA 1
ATOM 758 C C . ARG A 1 98 ? 21.256 -7.515 -0.864 1.00 95.38 98 ARG A C 1
ATOM 760 O O . ARG A 1 98 ? 21.193 -6.302 -0.722 1.00 95.38 98 ARG A O 1
ATOM 767 N N . SER A 1 99 ? 20.356 -8.190 -1.574 1.00 95.19 99 SER A N 1
ATOM 768 C CA . SER A 1 99 ? 19.227 -7.582 -2.286 1.00 95.19 99 SER A CA 1
ATOM 769 C C . SER A 1 99 ? 17.875 -8.091 -1.784 1.00 95.19 99 SER A C 1
ATOM 771 O O . SER A 1 99 ? 16.855 -7.734 -2.355 1.00 95.19 99 SER A O 1
ATOM 773 N N . ARG A 1 100 ? 17.843 -8.920 -0.730 1.00 96.38 100 ARG A N 1
ATOM 774 C CA . ARG A 1 100 ? 16.636 -9.625 -0.263 1.00 96.38 100 ARG A CA 1
ATOM 775 C C . ARG A 1 100 ? 15.764 -8.812 0.704 1.00 96.38 100 ARG A C 1
ATOM 777 O O . ARG A 1 100 ? 14.779 -9.333 1.209 1.00 96.38 100 ARG A O 1
ATOM 784 N N . PHE A 1 101 ? 16.092 -7.557 0.992 1.00 97.69 101 PHE A N 1
ATOM 785 C CA . PHE A 1 101 ? 15.281 -6.711 1.874 1.00 97.69 101 PHE A CA 1
ATOM 786 C C . PHE A 1 101 ? 13.848 -6.595 1.341 1.00 97.69 101 PHE A C 1
ATOM 788 O O . PHE A 1 101 ? 13.641 -6.175 0.199 1.00 97.69 101 PHE A O 1
ATOM 795 N N . HIS A 1 102 ? 12.869 -7.016 2.142 1.00 98.44 102 HIS A N 1
ATOM 796 C CA . HIS A 1 102 ? 11.471 -7.031 1.735 1.00 98.44 102 HIS A CA 1
ATOM 797 C C . HIS A 1 102 ? 10.528 -6.864 2.928 1.00 98.44 102 HIS A C 1
ATOM 799 O O . HIS A 1 102 ? 10.747 -7.443 3.996 1.00 98.44 102 HIS A O 1
ATOM 805 N N . THR A 1 103 ? 9.465 -6.092 2.720 1.00 98.69 103 THR A N 1
ATOM 806 C CA . THR A 1 103 ? 8.429 -5.824 3.720 1.00 98.69 103 THR A CA 1
ATOM 807 C C . THR A 1 103 ? 7.069 -5.752 3.052 1.00 98.69 103 THR A C 1
ATOM 809 O O . THR A 1 103 ? 6.898 -4.966 2.124 1.00 98.69 103 THR A O 1
ATOM 812 N N . PHE A 1 104 ? 6.091 -6.479 3.585 1.00 98.69 104 PHE A N 1
ATOM 813 C CA . PHE A 1 104 ? 4.677 -6.179 3.385 1.00 98.69 104 PHE A CA 1
ATOM 814 C C . PHE A 1 104 ? 4.141 -5.407 4.589 1.00 98.69 104 PHE A C 1
ATOM 816 O O . PHE A 1 104 ? 4.437 -5.747 5.736 1.00 98.69 104 PHE A O 1
ATOM 823 N N . THR A 1 105 ? 3.299 -4.417 4.332 1.00 98.62 105 THR A N 1
ATOM 824 C CA . THR A 1 105 ? 2.508 -3.732 5.352 1.00 98.62 105 THR A CA 1
ATOM 825 C C . THR A 1 105 ? 1.045 -3.910 5.002 1.00 98.62 105 THR A C 1
ATOM 827 O O . THR A 1 105 ? 0.606 -3.464 3.944 1.00 98.62 105 THR A O 1
ATOM 830 N N . MET A 1 106 ? 0.288 -4.541 5.895 1.00 98.81 106 MET A N 1
ATOM 831 C CA . MET A 1 106 ? -1.149 -4.711 5.748 1.00 98.81 106 MET A CA 1
ATOM 832 C C . MET A 1 106 ? -1.885 -3.957 6.848 1.00 98.81 106 MET A C 1
ATOM 834 O O . MET A 1 106 ? -1.610 -4.156 8.030 1.00 98.81 106 MET A O 1
ATOM 838 N N . ILE A 1 107 ? -2.846 -3.123 6.470 1.00 98.75 107 ILE A N 1
ATOM 839 C CA . ILE A 1 107 ? -3.803 -2.516 7.398 1.00 98.75 107 ILE A CA 1
ATOM 840 C C . ILE A 1 107 ? -5.176 -3.120 7.167 1.00 98.75 107 ILE A C 1
ATOM 842 O O . ILE A 1 107 ? -5.559 -3.342 6.023 1.00 98.75 107 ILE A O 1
ATOM 846 N N . THR A 1 108 ? -5.911 -3.405 8.238 1.00 98.56 108 THR A N 1
ATOM 847 C CA . THR A 1 108 ? -7.236 -4.027 8.138 1.00 98.56 108 THR A CA 1
ATOM 848 C C . THR A 1 108 ? -8.227 -3.450 9.124 1.00 98.56 108 THR A C 1
ATOM 850 O O . THR A 1 108 ? -7.861 -3.188 10.273 1.00 98.56 108 THR A O 1
ATOM 853 N N . TYR A 1 109 ? -9.492 -3.398 8.725 1.00 98.25 109 TYR A N 1
ATOM 854 C CA . TYR A 1 109 ? -10.618 -3.355 9.646 1.00 98.25 109 TYR A CA 1
ATOM 855 C C . TYR A 1 109 ? -11.342 -4.691 9.631 1.00 98.25 109 TYR A C 1
ATOM 857 O O . TYR A 1 109 ? -11.990 -5.037 8.651 1.00 98.25 109 TYR A O 1
ATOM 865 N N . GLU A 1 110 ? -11.271 -5.423 10.739 1.00 96.94 110 GLU A N 1
ATOM 866 C CA . GLU A 1 110 ? -12.069 -6.629 10.957 1.00 96.94 110 GLU A CA 1
ATOM 867 C C . GLU A 1 110 ? -13.186 -6.297 11.944 1.00 96.94 110 GLU A C 1
ATOM 869 O O . GLU A 1 110 ? -12.923 -5.996 13.113 1.00 96.94 110 GLU A O 1
ATOM 874 N N . ARG A 1 111 ? -14.440 -6.302 11.474 1.00 94.50 111 ARG A N 1
ATOM 875 C CA . ARG A 1 111 ? -15.616 -5.914 12.277 1.00 94.50 111 ARG A CA 1
ATOM 876 C C . ARG A 1 111 ? -15.410 -4.575 13.013 1.00 94.50 111 ARG A C 1
ATOM 878 O O . ARG A 1 111 ? -15.633 -4.479 14.221 1.00 94.50 111 ARG A O 1
ATOM 885 N N . GLY A 1 112 ? -14.890 -3.565 12.311 1.00 95.38 112 GLY A N 1
ATOM 886 C CA . GLY A 1 112 ? -14.604 -2.239 12.874 1.00 95.38 112 GLY A CA 1
ATOM 887 C C . GLY A 1 112 ? -13.355 -2.136 13.749 1.00 95.38 112 GLY A C 1
ATOM 888 O O . GLY A 1 112 ? -13.072 -1.063 14.282 1.00 95.38 112 GLY A O 1
ATOM 889 N N . LYS A 1 113 ? -12.572 -3.211 13.911 1.00 97.75 113 LYS A N 1
ATOM 890 C CA . LYS A 1 113 ? -11.346 -3.197 14.721 1.00 97.75 113 LYS A CA 1
ATOM 891 C C . LYS A 1 113 ? -10.112 -3.035 13.829 1.00 97.75 113 LYS A C 1
ATOM 893 O O . LYS A 1 113 ? -9.868 -3.911 12.998 1.00 97.75 113 LYS A O 1
ATOM 898 N N . PRO A 1 114 ? -9.310 -1.970 14.013 1.00 98.19 114 PRO A N 1
ATOM 899 C CA . PRO A 1 114 ? -8.106 -1.766 13.221 1.00 98.19 114 PRO A CA 1
ATOM 900 C C . PRO A 1 114 ? -7.016 -2.755 13.645 1.00 98.19 114 PRO A C 1
ATOM 902 O O . PRO A 1 114 ? -6.804 -3.002 14.838 1.00 98.19 114 PRO A O 1
ATOM 905 N N . THR A 1 115 ? -6.273 -3.279 12.681 1.00 98.56 115 THR A N 1
ATOM 906 C CA . THR A 1 115 ? -5.008 -3.978 12.925 1.00 98.56 115 THR A CA 1
ATOM 907 C C . THR A 1 115 ? -4.004 -3.571 11.857 1.00 98.56 115 THR A C 1
ATOM 909 O O . THR A 1 115 ? -4.357 -3.449 10.687 1.00 98.56 115 THR A O 1
ATOM 912 N N . VAL A 1 116 ? -2.754 -3.371 12.268 1.00 98.62 116 VAL A N 1
ATOM 913 C CA . VAL A 1 116 ? -1.613 -3.200 11.370 1.00 98.62 116 VAL A CA 1
ATOM 914 C C . VAL A 1 116 ? -0.721 -4.431 11.490 1.00 98.62 116 VAL A C 1
ATOM 916 O O . VAL A 1 116 ? -0.361 -4.852 12.593 1.00 98.62 116 VAL A O 1
ATOM 919 N N . TYR A 1 117 ? -0.361 -5.003 10.351 1.00 98.69 117 TYR A N 1
ATOM 920 C CA . TYR A 1 117 ? 0.584 -6.098 10.214 1.00 98.69 117 TYR A CA 1
ATOM 921 C C . TYR A 1 117 ? 1.784 -5.583 9.424 1.00 98.69 117 TYR A C 1
ATOM 923 O O . TYR A 1 117 ? 1.629 -5.057 8.325 1.00 98.69 117 TYR A O 1
ATOM 931 N N . VAL A 1 118 ? 2.983 -5.750 9.970 1.00 98.62 118 VAL A N 1
ATOM 932 C CA . VAL A 1 118 ? 4.242 -5.529 9.256 1.00 98.62 118 VAL A CA 1
ATOM 933 C C . VAL A 1 118 ? 4.948 -6.869 9.163 1.00 98.62 118 VAL A C 1
ATOM 935 O O . VAL A 1 118 ? 5.283 -7.476 10.180 1.00 98.62 118 VAL A O 1
ATOM 938 N N . ILE A 1 119 ? 5.118 -7.346 7.936 1.00 98.69 119 ILE A N 1
ATOM 939 C CA . ILE A 1 119 ? 5.644 -8.663 7.594 1.00 98.69 119 ILE A CA 1
ATOM 940 C C . ILE A 1 119 ? 6.974 -8.434 6.878 1.00 98.69 119 ILE A C 1
ATOM 942 O O . ILE A 1 119 ? 6.995 -8.132 5.688 1.00 98.69 119 ILE A O 1
ATOM 946 N N . SER A 1 120 ? 8.089 -8.520 7.598 1.00 98.56 120 SER A N 1
ATOM 947 C CA . SER A 1 120 ? 9.393 -8.105 7.071 1.00 98.56 120 SER A CA 1
ATOM 948 C C . SER A 1 120 ? 10.510 -9.052 7.470 1.00 98.56 120 SER A C 1
ATOM 950 O O . SER A 1 120 ? 10.479 -9.645 8.546 1.00 98.56 120 SER A O 1
ATOM 952 N N . ASN A 1 121 ? 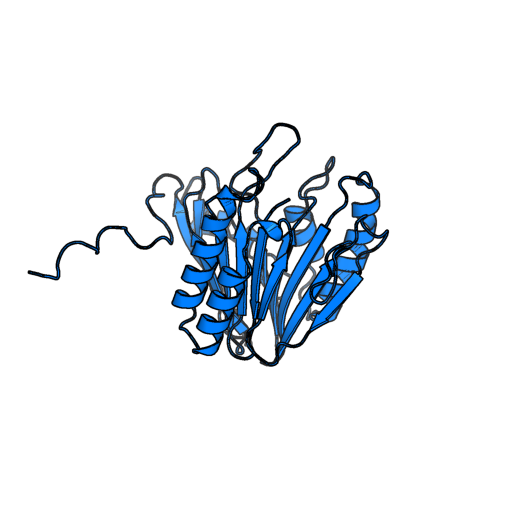11.536 -9.163 6.628 1.00 98.38 121 ASN A N 1
ATOM 953 C CA . ASN A 1 121 ? 12.793 -9.806 7.005 1.00 98.38 121 ASN A CA 1
ATOM 954 C C . ASN A 1 121 ? 13.833 -8.813 7.543 1.00 98.38 121 ASN A C 1
ATOM 956 O O . ASN A 1 121 ? 14.941 -9.240 7.847 1.00 98.38 121 ASN A O 1
ATOM 960 N N . TYR A 1 122 ? 13.511 -7.520 7.676 1.00 97.75 122 TYR A N 1
ATOM 961 C CA . TYR A 1 122 ? 14.462 -6.526 8.187 1.00 97.75 122 TYR A CA 1
ATOM 962 C C . TYR A 1 122 ? 13.840 -5.365 8.977 1.00 97.75 122 TYR A C 1
ATOM 964 O O . TYR A 1 122 ? 14.435 -4.905 9.953 1.00 97.75 122 TYR A O 1
ATOM 972 N N . GLN A 1 123 ? 12.652 -4.886 8.599 1.00 96.00 123 GLN A N 1
ATOM 973 C CA . GLN A 1 123 ? 12.002 -3.744 9.245 1.00 96.00 123 GLN A CA 1
ATOM 974 C C . GLN A 1 123 ? 11.268 -4.162 10.507 1.00 96.00 123 GLN A C 1
ATOM 976 O O . GLN A 1 123 ? 10.515 -5.135 10.530 1.00 96.00 123 GLN A O 1
ATOM 981 N N . ARG A 1 124 ? 11.464 -3.370 11.561 1.00 93.50 124 ARG A N 1
ATOM 982 C CA . ARG A 1 124 ? 10.805 -3.535 12.853 1.00 93.50 124 ARG A CA 1
ATOM 983 C C . ARG A 1 124 ? 10.176 -2.194 13.239 1.00 93.50 124 ARG A C 1
ATOM 985 O O . ARG A 1 124 ? 10.918 -1.278 13.559 1.00 93.50 124 ARG A O 1
ATOM 992 N N . PRO A 1 125 ? 8.839 -2.055 13.232 1.00 89.44 125 PRO A N 1
ATOM 993 C CA . PRO A 1 125 ? 8.180 -0.780 13.549 1.00 89.44 125 PRO A CA 1
ATOM 994 C C . PRO A 1 125 ? 8.480 -0.243 14.953 1.00 89.44 125 PRO A C 1
ATOM 996 O O . PRO A 1 125 ? 8.413 0.955 15.178 1.00 89.44 125 PRO A O 1
ATOM 999 N N . ASN A 1 126 ? 8.807 -1.131 15.895 1.00 86.19 126 ASN A N 1
ATOM 1000 C CA . ASN A 1 126 ? 9.038 -0.794 17.302 1.00 86.19 126 ASN A CA 1
ATOM 1001 C C . ASN A 1 126 ? 10.494 -1.054 17.723 1.00 86.19 126 ASN A C 1
ATOM 1003 O O . ASN A 1 126 ? 10.749 -1.445 18.861 1.00 86.19 126 ASN A O 1
ATOM 1007 N N . GLY A 1 127 ? 11.451 -0.947 16.801 1.00 89.38 127 GLY A N 1
ATOM 1008 C CA . GLY A 1 127 ? 12.848 -1.215 17.117 1.00 89.38 127 GLY A CA 1
ATOM 1009 C C . GLY A 1 127 ? 13.807 -0.922 15.968 1.00 89.38 127 GLY A C 1
ATOM 1010 O O . GLY A 1 127 ? 13.382 -0.547 14.878 1.00 89.38 127 GLY A O 1
ATOM 1011 N N . PRO A 1 128 ? 15.117 -1.114 16.187 1.00 91.94 128 PRO A N 1
ATOM 1012 C CA . PRO A 1 128 ? 16.110 -0.876 15.146 1.00 91.94 128 PRO A CA 1
ATOM 1013 C C . PRO A 1 128 ? 15.873 -1.807 13.953 1.00 91.94 128 PRO A C 1
ATOM 1015 O O . PRO A 1 128 ? 15.470 -2.951 14.141 1.00 91.94 128 PRO A O 1
ATOM 1018 N N . GLN A 1 129 ? 16.142 -1.384 12.721 1.00 94.50 129 GLN A N 1
ATOM 1019 C CA . GLN A 1 129 ? 16.087 -2.305 11.576 1.00 94.50 129 GLN A CA 1
ATOM 1020 C C . GLN A 1 129 ? 17.214 -3.352 11.669 1.00 94.50 129 GLN A C 1
ATOM 1022 O O . GLN A 1 129 ? 18.223 -3.135 12.343 1.00 94.50 129 GLN A O 1
ATOM 1027 N N . LEU A 1 130 ? 17.037 -4.523 11.054 1.00 95.56 130 LEU A N 1
ATOM 1028 C CA . LEU A 1 130 ? 18.116 -5.507 10.942 1.00 95.56 130 LEU A CA 1
ATOM 1029 C C . LEU A 1 130 ? 19.122 -5.047 9.882 1.00 95.56 130 LEU A C 1
ATOM 1031 O O . LEU A 1 130 ? 18.732 -4.645 8.789 1.00 95.56 130 LEU A O 1
ATOM 1035 N N . ALA A 1 131 ? 20.416 -5.165 10.188 1.00 95.19 131 ALA A N 1
ATOM 1036 C CA . ALA A 1 131 ? 21.490 -4.831 9.248 1.00 95.19 131 ALA A CA 1
ATOM 1037 C C . ALA A 1 131 ? 21.580 -5.809 8.058 1.00 95.19 131 ALA A C 1
ATOM 1039 O O . ALA A 1 131 ? 22.126 -5.471 7.013 1.00 95.19 131 ALA A O 1
ATOM 1040 N N . SER A 1 132 ? 21.043 -7.022 8.214 1.00 96.56 132 SER A N 1
ATOM 1041 C CA . SER A 1 132 ? 20.984 -8.066 7.189 1.00 96.56 132 SER A CA 1
ATOM 1042 C C . SER A 1 132 ? 19.591 -8.704 7.200 1.00 96.56 132 SER A C 1
ATOM 1044 O O . SER A 1 132 ? 19.023 -8.858 8.289 1.00 96.56 132 SER A O 1
ATOM 1046 N N . PRO A 1 133 ? 19.017 -9.068 6.038 1.00 97.50 133 PRO A N 1
ATOM 1047 C CA . PRO A 1 133 ? 17.697 -9.676 5.997 1.00 97.50 133 PRO A CA 1
ATOM 1048 C C . PRO A 1 133 ? 17.719 -11.079 6.615 1.00 97.50 133 PRO A C 1
ATOM 1050 O O . PRO A 1 133 ? 18.604 -11.886 6.337 1.00 97.50 133 PRO A O 1
ATOM 1053 N N . ALA A 1 134 ? 16.710 -11.387 7.427 1.00 97.44 134 ALA A N 1
A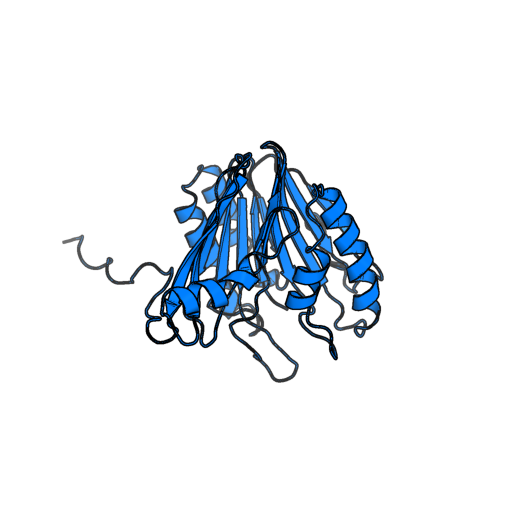TOM 1054 C CA . ALA A 1 134 ? 16.481 -12.716 7.980 1.00 97.44 134 ALA A CA 1
ATOM 1055 C C . ALA A 1 134 ? 16.088 -13.744 6.895 1.00 97.44 134 ALA A C 1
ATOM 1057 O O . ALA A 1 134 ? 15.543 -13.401 5.843 1.00 97.44 134 ALA A O 1
ATOM 1058 N N . ASP A 1 135 ? 16.285 -15.034 7.189 1.00 96.06 135 ASP A N 1
ATOM 1059 C CA . ASP A 1 135 ? 15.958 -16.152 6.281 1.00 96.06 135 ASP A CA 1
ATOM 1060 C C . ASP A 1 135 ? 14.458 -16.417 6.093 1.00 96.06 135 ASP A C 1
ATOM 1062 O O . ASP A 1 135 ? 14.063 -17.248 5.264 1.00 96.06 135 ASP A O 1
ATOM 1066 N N . LYS A 1 136 ? 13.625 -15.747 6.892 1.00 97.12 136 LYS A N 1
ATOM 1067 C CA . LYS A 1 136 ? 12.165 -15.798 6.851 1.00 97.12 136 LYS A CA 1
ATOM 1068 C C . LYS A 1 136 ? 11.583 -14.427 7.154 1.00 97.12 136 LYS A C 1
ATOM 1070 O O . LYS A 1 136 ? 12.211 -13.619 7.841 1.00 97.12 136 LYS A O 1
ATOM 1075 N N . LEU A 1 137 ? 10.364 -14.193 6.683 1.00 98.25 137 LEU A N 1
ATOM 1076 C CA . LEU A 1 137 ? 9.608 -13.018 7.092 1.00 98.25 137 LEU A CA 1
ATOM 1077 C C . LEU A 1 137 ? 9.148 -13.159 8.548 1.00 98.25 137 LEU A C 1
ATOM 1079 O O . LEU A 1 137 ? 8.691 -14.218 8.982 1.00 98.25 137 LEU A O 1
ATOM 1083 N N . LEU A 1 138 ? 9.287 -12.075 9.303 1.00 97.50 138 LEU A N 1
ATOM 1084 C CA . LEU A 1 138 ? 8.861 -11.946 10.688 1.00 97.50 138 LEU A CA 1
ATOM 1085 C C . LEU A 1 138 ? 7.608 -11.077 10.739 1.00 97.50 138 LEU A C 1
ATOM 1087 O O . LEU A 1 138 ? 7.520 -10.056 10.055 1.00 97.50 138 LEU A O 1
ATOM 1091 N N . LEU A 1 139 ? 6.652 -11.471 11.576 1.00 98.19 139 LEU A N 1
ATOM 1092 C CA . LEU A 1 139 ? 5.413 -10.732 11.767 1.00 98.19 139 LEU A CA 1
ATOM 1093 C C . LEU A 1 139 ? 5.504 -9.819 12.991 1.00 98.19 139 LEU A C 1
ATOM 1095 O O . LEU A 1 139 ? 5.696 -10.284 14.112 1.00 98.19 139 LEU A O 1
ATOM 1099 N N . THR A 1 140 ? 5.254 -8.529 12.785 1.00 98.12 140 THR A N 1
ATOM 1100 C CA . THR A 1 140 ? 4.865 -7.590 13.838 1.00 98.12 140 THR A CA 1
ATOM 1101 C C . THR A 1 140 ? 3.393 -7.243 13.666 1.00 98.12 140 THR A C 1
ATOM 1103 O O . THR A 1 140 ? 2.993 -6.715 12.632 1.00 98.12 140 THR A O 1
ATOM 1106 N N . ARG A 1 141 ? 2.580 -7.513 14.689 1.00 97.62 141 ARG A N 1
ATOM 1107 C CA . ARG A 1 141 ? 1.160 -7.147 14.727 1.00 97.62 141 ARG A CA 1
ATOM 1108 C C . ARG A 1 141 ? 0.944 -6.052 15.762 1.00 97.62 141 ARG A C 1
ATOM 1110 O O . ARG A 1 141 ? 1.385 -6.190 16.901 1.00 97.62 141 ARG A O 1
ATOM 1117 N N . SER A 1 142 ? 0.216 -5.001 15.406 1.00 97.12 142 SER A N 1
ATOM 1118 C CA . SER A 1 142 ? -0.188 -3.954 16.343 1.00 97.12 142 SER A CA 1
ATOM 1119 C C . SER A 1 142 ? -1.649 -3.555 16.139 1.00 97.12 142 SER A C 1
ATOM 1121 O O . SER A 1 142 ? -2.223 -3.696 15.061 1.00 97.12 142 SER A O 1
ATOM 1123 N N . ARG A 1 143 ? -2.282 -3.082 17.215 1.00 97.19 143 ARG A N 1
ATOM 1124 C CA . ARG A 1 143 ? -3.614 -2.471 17.172 1.00 97.19 143 ARG A CA 1
ATOM 1125 C C . ARG A 1 143 ? -3.455 -1.003 17.553 1.00 97.19 143 ARG A C 1
ATOM 1127 O O . ARG A 1 143 ? -3.119 -0.746 18.714 1.00 97.19 143 ARG A O 1
ATOM 1134 N N . PRO A 1 144 ? -3.644 -0.053 16.623 1.00 95.88 144 PRO A N 1
ATOM 1135 C CA . PRO A 1 144 ? -3.442 1.357 16.919 1.00 95.88 144 PRO A CA 1
ATOM 1136 C C . PRO A 1 144 ? -4.435 1.795 18.000 1.00 95.88 144 PRO A C 1
ATOM 1138 O O . PRO A 1 144 ? -5.651 1.682 17.841 1.00 95.88 144 PRO A O 1
ATOM 1141 N N . ARG A 1 145 ? -3.906 2.250 19.142 1.00 94.06 145 ARG A N 1
ATOM 1142 C CA . ARG A 1 145 ? -4.707 2.825 20.240 1.00 94.06 145 ARG A CA 1
ATOM 1143 C C . ARG A 1 145 ? -4.947 4.323 20.053 1.00 94.06 145 ARG A C 1
ATOM 1145 O O . ARG A 1 145 ? -5.925 4.844 20.572 1.00 94.06 145 ARG A O 1
ATOM 1152 N N . GLY A 1 146 ? -4.079 4.968 19.284 1.00 96.25 146 GLY A N 1
ATOM 1153 C CA . GLY A 1 146 ? -4.172 6.345 18.821 1.00 96.25 146 GLY A CA 1
ATOM 1154 C C . GLY A 1 146 ? -3.472 6.476 17.464 1.00 96.25 146 GLY A C 1
ATOM 1155 O O . GLY A 1 146 ? -3.079 5.446 16.904 1.00 96.25 146 GLY A O 1
ATOM 1156 N N . PRO A 1 147 ? -3.323 7.706 16.952 1.00 98.25 147 PRO A N 1
ATOM 1157 C CA . PRO A 1 147 ? -2.614 7.985 15.708 1.00 98.25 147 PRO A CA 1
ATOM 1158 C C . PRO A 1 147 ? -1.190 7.433 15.709 1.00 98.25 147 PRO A C 1
ATOM 1160 O O . PRO A 1 147 ? -0.470 7.546 16.705 1.00 98.25 147 PRO A O 1
ATOM 1163 N N . ARG A 1 148 ? -0.808 6.802 14.600 1.00 97.94 148 ARG A N 1
ATOM 1164 C CA . ARG A 1 148 ? 0.535 6.273 14.352 1.00 97.94 148 ARG A CA 1
ATOM 1165 C C . ARG A 1 148 ? 0.912 6.459 12.892 1.00 97.94 148 ARG A C 1
ATOM 1167 O O . ARG A 1 148 ? 0.108 6.108 12.031 1.00 97.94 148 ARG A O 1
ATOM 1174 N N . CYS A 1 149 ? 2.125 6.926 12.630 1.00 98.12 149 CYS A N 1
ATOM 1175 C CA . CYS A 1 149 ? 2.765 6.894 11.323 1.00 98.12 149 CYS A CA 1
ATOM 1176 C C . CYS A 1 149 ? 3.806 5.766 11.297 1.00 98.12 149 CYS A C 1
ATOM 1178 O O . CYS A 1 149 ? 4.663 5.660 12.171 1.00 98.12 149 CYS A O 1
ATOM 1180 N N . ILE A 1 150 ? 3.712 4.883 10.308 1.00 98.06 150 ILE A N 1
ATOM 1181 C CA . ILE A 1 150 ? 4.605 3.745 10.103 1.00 98.06 150 ILE A CA 1
ATOM 1182 C C . ILE A 1 150 ? 5.177 3.868 8.699 1.00 98.06 150 ILE A C 1
ATOM 1184 O O . ILE A 1 150 ? 4.442 3.806 7.712 1.00 98.06 150 ILE A O 1
ATOM 1188 N N . VAL A 1 151 ? 6.497 4.001 8.612 1.00 97.81 151 VAL A N 1
ATOM 1189 C CA . VAL A 1 151 ? 7.211 4.147 7.343 1.00 97.81 151 VAL A CA 1
ATOM 1190 C C . VAL A 1 151 ? 7.987 2.868 7.041 1.00 97.81 151 VAL A C 1
ATOM 1192 O O . VAL A 1 151 ? 8.777 2.395 7.858 1.00 97.81 151 VAL A O 1
ATOM 1195 N N . THR A 1 152 ? 7.758 2.296 5.859 1.00 97.62 152 THR A N 1
ATOM 1196 C CA . THR A 1 152 ? 8.433 1.078 5.376 1.00 97.62 152 THR A CA 1
ATOM 1197 C C . THR A 1 152 ? 9.110 1.317 4.024 1.00 97.62 152 THR A C 1
ATOM 1199 O O . THR A 1 152 ? 8.808 2.292 3.337 1.00 97.62 152 THR A O 1
ATOM 1202 N N . GLY A 1 153 ? 10.077 0.471 3.654 1.00 96.12 153 GLY A N 1
ATOM 1203 C CA . GLY A 1 153 ? 10.966 0.716 2.515 1.00 96.12 153 GLY A CA 1
ATOM 1204 C C . GLY A 1 153 ? 12.090 1.709 2.837 1.00 96.12 153 GLY A C 1
ATOM 1205 O O . GLY A 1 153 ? 12.810 1.507 3.817 1.00 96.12 153 GLY A O 1
ATOM 1206 N N . HIS A 1 154 ? 12.252 2.762 2.028 1.00 95.94 154 HIS A N 1
ATOM 1207 C CA . HIS A 1 154 ? 13.262 3.816 2.215 1.00 95.94 154 HIS A CA 1
ATOM 1208 C C . HIS A 1 154 ? 12.860 4.806 3.329 1.00 95.94 154 HIS A C 1
ATOM 1210 O O . HIS A 1 154 ? 12.612 5.985 3.087 1.00 95.94 154 HIS A O 1
ATOM 1216 N N . SER A 1 155 ? 12.768 4.325 4.572 1.00 95.31 155 SER A N 1
ATOM 1217 C CA . SER A 1 155 ? 12.255 5.123 5.693 1.00 95.31 155 SER A CA 1
ATOM 1218 C C . SER A 1 155 ? 13.012 6.425 6.003 1.00 95.31 155 SER A C 1
ATOM 1220 O O . SER A 1 155 ? 12.329 7.375 6.367 1.00 95.31 155 SER A O 1
ATOM 1222 N N . PRO A 1 156 ? 14.348 6.549 5.818 1.00 95.50 156 PRO A N 1
ATOM 1223 C CA . PRO A 1 156 ? 15.051 7.814 6.074 1.00 95.50 156 PRO A CA 1
ATOM 1224 C C . PRO A 1 156 ? 14.593 8.996 5.205 1.00 95.50 156 PRO A C 1
ATOM 1226 O O . PRO A 1 156 ? 14.899 10.143 5.519 1.00 95.50 156 PRO A O 1
ATOM 1229 N N . ALA A 1 157 ? 13.861 8.740 4.114 1.00 97.12 157 ALA A N 1
ATOM 1230 C CA . ALA A 1 157 ? 13.336 9.795 3.252 1.00 97.12 157 ALA A CA 1
ATOM 1231 C C . ALA A 1 157 ? 12.165 10.568 3.893 1.00 97.12 157 ALA A C 1
ATOM 1233 O O . ALA A 1 157 ? 11.913 11.715 3.511 1.00 97.12 157 ALA A O 1
ATOM 1234 N N . VAL A 1 158 ? 11.486 9.971 4.880 1.00 97.50 158 VAL A N 1
ATOM 1235 C CA . VAL A 1 158 ? 10.414 10.608 5.656 1.00 97.50 158 VAL A CA 1
ATOM 1236 C C . VAL A 1 158 ? 10.979 11.030 7.004 1.00 97.50 158 VAL A C 1
ATOM 1238 O O . VAL A 1 158 ? 11.456 10.200 7.772 1.00 97.50 158 VAL A O 1
ATOM 1241 N N . LEU A 1 159 ? 10.934 12.327 7.282 1.00 97.62 159 LEU A N 1
ATOM 1242 C CA . LEU A 1 159 ? 11.492 12.905 8.500 1.00 97.62 159 LEU A CA 1
ATOM 1243 C C . LEU A 1 159 ? 10.519 12.750 9.675 1.00 97.62 159 LEU A C 1
ATOM 1245 O O . LEU A 1 159 ? 9.302 12.792 9.482 1.00 97.62 159 LEU A O 1
ATOM 1249 N N . ASP A 1 160 ? 11.046 12.680 10.898 1.00 97.31 160 ASP A N 1
ATOM 1250 C CA . ASP A 1 160 ? 10.224 12.578 12.112 1.00 97.31 160 ASP A CA 1
ATOM 1251 C C . ASP A 1 160 ? 9.163 13.694 12.219 1.00 97.31 160 ASP A C 1
ATOM 1253 O O . ASP A 1 160 ? 7.998 13.357 12.432 1.00 97.31 160 ASP A O 1
ATOM 1257 N N . PRO A 1 161 ? 9.459 14.983 11.928 1.00 98.44 161 PRO A N 1
ATOM 1258 C CA . PRO A 1 161 ? 8.431 16.028 11.933 1.00 98.44 161 PRO A CA 1
ATOM 1259 C C . PRO A 1 161 ? 7.298 15.797 10.922 1.00 98.44 161 PRO A C 1
ATOM 1261 O O . PRO A 1 161 ? 6.169 16.226 11.151 1.00 98.44 161 PRO A O 1
ATOM 1264 N N . GLN A 1 162 ? 7.564 15.116 9.800 1.00 98.44 162 GLN A N 1
ATOM 1265 C CA . GLN A 1 162 ? 6.518 14.765 8.834 1.00 98.44 162 GLN A CA 1
ATOM 1266 C C . GLN A 1 162 ? 5.620 13.653 9.395 1.00 98.44 162 GLN A C 1
ATOM 1268 O O . GLN A 1 162 ? 4.398 13.720 9.262 1.00 98.44 162 GLN A O 1
ATOM 1273 N N . CYS A 1 163 ? 6.205 12.657 10.067 1.00 98.44 163 CYS A N 1
ATOM 1274 C CA . CYS A 1 163 ? 5.452 11.630 10.787 1.00 98.44 163 CYS A CA 1
ATOM 1275 C C . CYS A 1 163 ? 4.587 12.242 11.898 1.00 98.44 163 CYS A C 1
ATOM 1277 O O . CYS A 1 163 ? 3.392 11.957 11.961 1.00 98.44 163 CYS A O 1
ATOM 1279 N N . GLU A 1 164 ? 5.155 13.125 12.721 1.00 98.50 164 GLU A N 1
ATOM 1280 C CA . GLU A 1 164 ? 4.444 13.842 13.786 1.00 98.50 164 GLU A CA 1
ATOM 1281 C C . GLU A 1 164 ? 3.301 14.703 13.233 1.00 98.50 164 GLU A C 1
ATOM 1283 O O . GLU A 1 164 ? 2.197 14.693 13.779 1.00 98.50 164 GLU A O 1
ATOM 1288 N N . ALA A 1 165 ? 3.517 15.397 12.110 1.00 98.62 165 ALA A N 1
ATOM 1289 C CA . ALA A 1 165 ? 2.479 16.185 11.448 1.00 98.62 165 ALA A CA 1
ATOM 1290 C C . ALA A 1 165 ? 1.314 15.313 10.950 1.00 98.62 165 ALA A C 1
ATOM 1292 O O . ALA A 1 165 ? 0.149 15.682 11.117 1.00 98.62 165 ALA A O 1
ATOM 1293 N N . LEU A 1 166 ? 1.603 14.139 10.378 1.00 98.75 166 LEU A N 1
ATOM 1294 C CA . LEU A 1 166 ? 0.578 13.182 9.954 1.00 98.75 166 LEU A CA 1
ATOM 1295 C C . LEU A 1 166 ? -0.186 12.592 11.148 1.00 98.75 166 LEU A C 1
ATOM 1297 O O . LEU A 1 166 ? -1.410 12.454 11.089 1.00 98.75 166 LEU A O 1
ATOM 1301 N N . GLU A 1 167 ? 0.506 12.274 12.243 1.00 98.69 167 GLU A N 1
ATOM 1302 C CA . GLU A 1 167 ? -0.121 11.806 13.481 1.00 98.69 167 GLU A CA 1
ATOM 1303 C C . GLU A 1 167 ? -1.010 12.882 14.113 1.00 98.69 167 GLU A C 1
ATOM 1305 O O . GLU A 1 167 ? -2.146 12.586 14.490 1.00 98.69 167 GLU A O 1
ATOM 1310 N N . GLY A 1 168 ? -0.539 14.130 14.172 1.00 98.69 168 GLY A N 1
ATOM 1311 C CA . GLY A 1 168 ? -1.299 15.278 14.662 1.00 98.69 168 GLY A CA 1
ATOM 1312 C C . GLY A 1 168 ? -2.526 15.577 13.800 1.00 98.69 168 GLY A C 1
ATOM 1313 O O . GLY A 1 168 ? -3.623 15.778 14.326 1.00 98.69 168 GLY A O 1
ATOM 1314 N N . LEU A 1 169 ? -2.383 15.514 12.472 1.00 98.56 169 LEU A N 1
ATOM 1315 C CA . LEU A 1 169 ? -3.514 15.620 11.554 1.00 98.56 169 LEU A CA 1
ATOM 1316 C C . LEU A 1 169 ? -4.538 14.522 11.837 1.00 98.56 169 LEU A C 1
ATOM 1318 O O . LEU A 1 169 ? -5.718 14.821 11.996 1.00 98.56 169 LEU A O 1
ATOM 1322 N N . LEU A 1 170 ? -4.101 13.267 11.940 1.00 98.12 170 LEU A N 1
ATOM 1323 C CA . LEU A 1 170 ? -4.985 12.136 12.201 1.00 98.12 170 LEU A CA 1
ATOM 1324 C C . LEU A 1 170 ? -5.669 12.237 13.576 1.00 98.12 170 LEU A C 1
ATOM 1326 O O . LEU A 1 170 ? -6.844 11.881 13.683 1.00 98.12 170 LEU A O 1
ATOM 1330 N N . ALA A 1 171 ? -4.980 12.773 14.593 1.00 98.25 171 ALA A N 1
ATOM 1331 C CA . ALA A 1 171 ? -5.524 13.062 15.924 1.00 98.25 171 ALA A CA 1
ATOM 1332 C C . ALA A 1 171 ? -6.705 14.041 15.883 1.00 98.25 171 ALA A C 1
ATOM 1334 O O . ALA A 1 171 ? -7.638 13.900 16.670 1.00 98.25 171 ALA A O 1
ATOM 1335 N N . SER A 1 172 ? -6.694 14.990 14.940 1.00 97.88 172 SER A N 1
ATOM 1336 C CA . SER A 1 172 ? -7.782 15.957 14.737 1.00 97.88 172 SER A CA 1
ATOM 1337 C C . SER A 1 172 ? -9.022 15.380 14.037 1.00 97.88 172 SER A C 1
ATOM 1339 O O . SER A 1 172 ? -9.964 16.121 13.774 1.00 97.88 172 SER A O 1
ATOM 1341 N N . VAL A 1 173 ? -9.034 14.070 13.746 1.00 96.44 173 VAL A N 1
ATOM 1342 C CA . VAL A 1 173 ? -10.118 13.360 13.041 1.00 96.44 173 VAL A CA 1
ATOM 1343 C C . VAL A 1 173 ? -10.423 14.030 11.690 1.00 96.44 173 VAL A C 1
ATOM 1345 O O . VAL A 1 173 ? -11.500 14.587 11.478 1.00 96.44 173 VAL A O 1
ATOM 1348 N N . PRO A 1 174 ? -9.452 14.025 10.760 1.00 97.56 174 PRO A N 1
ATOM 1349 C CA . PRO A 1 174 ? -9.580 14.733 9.499 1.00 97.56 174 PRO A CA 1
ATOM 1350 C C . PRO A 1 174 ? -10.610 14.039 8.605 1.00 97.56 174 PRO A C 1
ATOM 1352 O O . PRO A 1 174 ? -10.909 12.853 8.771 1.00 97.56 174 PRO A O 1
ATOM 1355 N N . THR A 1 175 ? -11.087 14.750 7.583 1.00 97.94 175 THR A N 1
ATOM 1356 C CA . THR A 1 175 ? -11.781 14.075 6.485 1.00 97.94 175 THR A CA 1
ATOM 1357 C C . THR A 1 175 ? -10.818 13.097 5.796 1.00 97.94 175 THR A C 1
ATOM 1359 O O . THR A 1 175 ? -9.610 13.367 5.725 1.00 97.94 175 THR A O 1
ATOM 1362 N N . PRO A 1 176 ? -11.316 11.973 5.253 1.00 97.88 176 PRO A N 1
ATOM 1363 C CA . PRO A 1 176 ? -10.466 11.033 4.534 1.00 97.88 176 PRO A CA 1
ATOM 1364 C C . PRO A 1 176 ? -9.666 11.661 3.392 1.00 97.88 176 PRO A C 1
ATOM 1366 O O . PRO A 1 176 ? -8.502 11.319 3.199 1.00 97.88 176 PRO A O 1
ATOM 1369 N N . GLU A 1 177 ? -10.271 12.593 2.656 1.00 97.38 177 GLU A N 1
ATOM 1370 C CA . GLU A 1 177 ? -9.623 13.333 1.569 1.00 97.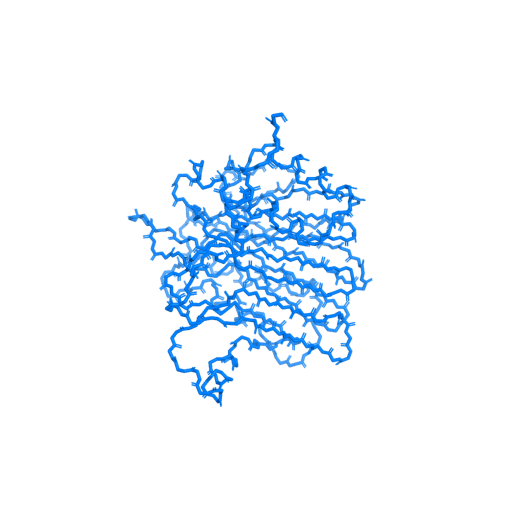38 177 GLU A CA 1
ATOM 1371 C C . GLU A 1 177 ? -8.431 14.143 2.082 1.00 97.38 177 GLU A C 1
ATOM 1373 O O . GLU A 1 177 ? -7.316 13.992 1.582 1.00 97.38 177 GLU A O 1
ATOM 1378 N N . ARG A 1 178 ? -8.626 14.929 3.150 1.00 97.75 178 ARG A N 1
ATOM 1379 C CA . ARG A 1 178 ? -7.553 15.725 3.756 1.00 97.75 178 ARG A CA 1
ATOM 1380 C C . ARG A 1 178 ? -6.387 14.845 4.206 1.00 97.75 178 ARG A C 1
ATOM 1382 O O . ARG A 1 178 ? -5.234 15.225 4.009 1.00 97.75 178 ARG A O 1
ATOM 1389 N N . LEU A 1 179 ? -6.669 13.669 4.775 1.00 98.50 179 LEU A N 1
ATOM 1390 C CA . LEU A 1 179 ? -5.623 12.715 5.144 1.00 98.50 179 LEU A CA 1
ATOM 1391 C C . LEU A 1 179 ? -4.886 12.169 3.914 1.00 98.50 179 LEU A C 1
ATOM 1393 O O . LEU A 1 179 ? -3.657 12.152 3.918 1.00 98.50 179 LEU A O 1
ATOM 1397 N N . ARG A 1 180 ? -5.607 11.757 2.859 1.00 97.88 180 ARG A N 1
ATOM 1398 C CA . ARG A 1 180 ? -4.985 11.250 1.622 1.00 97.88 180 ARG A CA 1
ATOM 1399 C C . ARG A 1 180 ? -4.054 12.283 0.996 1.00 97.88 180 ARG A C 1
ATOM 1401 O O . ARG A 1 180 ? -2.919 11.947 0.676 1.00 97.88 180 ARG A O 1
ATOM 1408 N N . HIS A 1 181 ? -4.501 13.532 0.887 1.00 98.06 181 HIS A N 1
ATOM 1409 C CA . HIS A 1 181 ? -3.692 14.629 0.357 1.00 98.06 181 HIS A CA 1
ATOM 1410 C C . HIS A 1 181 ? -2.428 14.880 1.186 1.00 98.06 181 HIS A C 1
ATOM 1412 O O . HIS A 1 181 ? -1.354 15.051 0.612 1.00 98.06 181 HIS A O 1
ATOM 1418 N N . ALA A 1 182 ? -2.530 14.869 2.518 1.00 98.38 182 ALA A N 1
ATOM 1419 C CA . ALA A 1 182 ? -1.369 15.047 3.387 1.00 98.38 182 ALA A CA 1
ATOM 1420 C C . ALA A 1 182 ? -0.351 13.908 3.219 1.00 98.38 182 ALA A C 1
ATOM 1422 O O . ALA A 1 182 ? 0.835 14.167 3.035 1.00 98.38 182 ALA A O 1
ATOM 1423 N N . VAL A 1 183 ? -0.813 12.653 3.194 1.00 98.62 183 VAL A N 1
ATOM 1424 C CA . VAL A 1 183 ? 0.056 11.486 2.967 1.00 98.62 183 VAL A CA 1
ATOM 1425 C C . VAL A 1 183 ? 0.706 11.539 1.576 1.00 98.62 183 VAL A C 1
ATOM 1427 O O . VAL A 1 183 ? 1.900 11.267 1.448 1.00 98.62 183 VAL A O 1
ATOM 1430 N N . ALA A 1 184 ? -0.046 11.924 0.538 1.00 98.44 184 ALA A N 1
ATOM 1431 C CA . ALA A 1 184 ? 0.476 12.079 -0.819 1.00 98.44 184 ALA A CA 1
ATOM 1432 C C . ALA A 1 184 ? 1.569 13.156 -0.887 1.00 98.44 184 ALA A C 1
ATOM 1434 O O . ALA A 1 184 ? 2.628 12.927 -1.473 1.00 98.44 184 ALA A O 1
ATOM 1435 N N . ALA A 1 185 ? 1.337 14.310 -0.253 1.00 98.00 185 ALA A N 1
ATOM 1436 C CA . ALA A 1 185 ? 2.311 15.392 -0.174 1.00 98.00 185 ALA A CA 1
ATOM 1437 C C . ALA A 1 185 ? 3.601 14.933 0.522 1.00 98.00 185 ALA A C 1
ATOM 1439 O O . ALA A 1 185 ? 4.681 15.088 -0.045 1.00 98.00 185 ALA A O 1
ATOM 1440 N N . THR A 1 186 ? 3.497 14.262 1.676 1.00 98.38 186 THR A N 1
ATOM 1441 C CA . THR A 1 186 ? 4.667 13.703 2.374 1.00 98.38 186 THR A CA 1
ATOM 1442 C C . THR A 1 186 ? 5.425 12.694 1.507 1.00 98.38 186 THR A C 1
ATOM 1444 O O . THR A 1 186 ? 6.656 12.737 1.444 1.00 98.38 186 THR A O 1
ATOM 1447 N N . SER A 1 187 ? 4.715 11.810 0.794 1.00 98.00 187 SER A N 1
ATOM 1448 C CA . SER A 1 187 ? 5.334 10.849 -0.129 1.00 98.00 187 SER A CA 1
ATOM 1449 C C . SER A 1 187 ? 6.119 11.557 -1.234 1.00 98.00 187 SER A C 1
ATOM 1451 O O . SER A 1 187 ? 7.262 11.193 -1.506 1.00 98.00 187 SER A O 1
ATOM 1453 N N . ARG A 1 188 ? 5.537 12.598 -1.839 1.00 97.19 188 ARG A N 1
ATOM 1454 C CA . ARG A 1 188 ? 6.182 13.384 -2.896 1.00 97.19 188 ARG A CA 1
ATOM 1455 C C . ARG A 1 188 ? 7.401 14.145 -2.384 1.00 97.19 188 ARG A C 1
ATOM 1457 O O . ARG A 1 188 ? 8.451 14.094 -3.010 1.00 97.19 188 ARG A O 1
ATOM 1464 N N . GLU A 1 189 ? 7.298 14.816 -1.241 1.00 97.19 189 GLU A N 1
ATOM 1465 C CA . GLU A 1 189 ? 8.421 15.543 -0.629 1.00 97.19 189 GLU A CA 1
ATOM 1466 C C . GLU A 1 189 ? 9.619 14.631 -0.331 1.00 97.19 189 GLU A C 1
ATOM 1468 O O . GLU A 1 189 ? 10.772 15.068 -0.392 1.00 97.19 189 GLU A O 1
ATOM 1473 N N . SER A 1 190 ? 9.348 13.360 -0.024 1.00 97.44 190 SER A N 1
ATOM 1474 C CA . SER A 1 190 ? 10.362 12.352 0.290 1.00 97.44 190 SER A CA 1
ATOM 1475 C C . SER A 1 190 ? 11.207 11.949 -0.923 1.00 97.44 190 SER A C 1
ATOM 1477 O O . SER A 1 190 ? 12.341 11.508 -0.748 1.00 97.44 190 SER A O 1
ATOM 1479 N N . GLN A 1 191 ? 10.720 12.151 -2.155 1.00 96.31 191 GLN A N 1
ATOM 1480 C CA . GLN A 1 191 ? 11.437 11.789 -3.387 1.00 96.31 191 GLN A CA 1
ATOM 1481 C C . GLN A 1 191 ? 12.831 12.434 -3.467 1.00 96.31 191 GLN A C 1
ATOM 1483 O O . GLN A 1 191 ? 13.797 11.761 -3.827 1.00 96.31 191 GLN A O 1
ATOM 1488 N N . THR A 1 192 ? 12.959 13.691 -3.037 1.00 96.19 192 THR A N 1
ATOM 1489 C CA . THR A 1 192 ? 14.234 14.433 -3.014 1.00 96.19 192 THR A CA 1
ATOM 1490 C C . THR A 1 192 ? 15.295 13.825 -2.091 1.00 96.19 192 THR A C 1
ATOM 1492 O O . THR A 1 192 ? 16.486 14.027 -2.311 1.00 96.19 192 THR A O 1
ATOM 1495 N N . ARG A 1 193 ? 14.878 13.061 -1.073 1.00 97.12 193 ARG A N 1
ATOM 1496 C CA . ARG A 1 193 ? 15.751 12.417 -0.075 1.00 97.12 193 ARG A CA 1
ATOM 1497 C C . ARG A 1 193 ? 15.911 10.916 -0.292 1.00 97.12 193 ARG A C 1
ATOM 1499 O O . ARG A 1 193 ? 16.686 10.281 0.407 1.00 97.12 193 ARG A O 1
ATOM 1506 N N . ALA A 1 194 ? 15.185 10.344 -1.248 1.00 95.75 194 ALA A N 1
ATOM 1507 C CA . ALA A 1 194 ? 15.130 8.905 -1.468 1.00 95.75 194 ALA A CA 1
ATOM 1508 C C . ALA A 1 194 ? 16.134 8.396 -2.514 1.00 95.75 194 ALA A C 1
ATOM 1510 O O . ALA A 1 194 ? 15.962 7.291 -3.030 1.00 95.75 194 ALA A O 1
ATOM 1511 N N . GLU A 1 195 ? 17.132 9.201 -2.889 1.00 94.69 195 GLU A N 1
ATOM 1512 C CA . GLU A 1 195 ? 18.228 8.798 -3.788 1.00 94.69 195 GLU A CA 1
ATOM 1513 C C . GLU A 1 195 ? 17.736 8.159 -5.105 1.00 94.69 195 GLU A C 1
ATOM 1515 O O . GLU A 1 195 ? 18.262 7.157 -5.585 1.00 94.69 195 GLU A O 1
ATOM 1520 N N . GLY A 1 196 ? 16.652 8.696 -5.678 1.00 94.31 196 GLY A N 1
ATOM 1521 C CA . GLY A 1 196 ? 16.076 8.184 -6.927 1.00 94.31 196 GLY A CA 1
ATOM 1522 C C . GLY A 1 196 ? 15.336 6.846 -6.799 1.00 94.31 196 GLY A C 1
ATOM 1523 O O . GLY A 1 196 ? 15.016 6.226 -7.812 1.00 94.31 196 GLY A O 1
ATOM 1524 N N . THR A 1 197 ? 15.038 6.387 -5.582 1.00 95.50 197 THR A N 1
ATOM 1525 C CA . THR A 1 197 ? 14.318 5.124 -5.341 1.00 95.50 197 THR A CA 1
ATOM 1526 C C . THR A 1 197 ? 12.812 5.277 -5.110 1.00 95.50 197 THR A C 1
ATOM 1528 O O . THR A 1 197 ? 12.099 4.276 -5.093 1.00 95.50 197 THR A O 1
ATOM 1531 N N . VAL A 1 198 ? 12.342 6.522 -5.000 1.00 96.94 198 VAL A N 1
ATOM 1532 C CA . VAL A 1 198 ? 10.934 6.917 -4.838 1.00 96.94 198 VAL A CA 1
ATOM 1533 C C . VAL A 1 198 ? 10.568 7.894 -5.955 1.00 96.94 198 VAL A C 1
ATOM 1535 O O . VAL A 1 198 ? 11.381 8.754 -6.310 1.00 96.94 198 VAL A O 1
ATOM 1538 N N . GLY A 1 199 ? 9.387 7.723 -6.548 1.00 95.69 199 GLY A N 1
ATOM 1539 C CA . GLY A 1 199 ? 8.835 8.604 -7.585 1.00 95.69 199 GLY A CA 1
ATOM 1540 C C . GLY A 1 199 ? 8.023 9.774 -7.023 1.00 95.69 199 GLY A C 1
ATOM 1541 O O . GLY A 1 199 ? 7.640 9.780 -5.857 1.00 95.69 199 GLY A O 1
ATOM 1542 N N . GLU A 1 200 ? 7.743 10.775 -7.862 1.00 95.19 200 GLU A N 1
ATOM 1543 C CA . GLU A 1 200 ? 6.873 11.904 -7.480 1.00 95.19 200 GLU A CA 1
ATOM 1544 C C . GLU A 1 200 ? 5.389 11.523 -7.441 1.00 95.19 200 GLU A C 1
ATOM 1546 O O . GLU A 1 200 ? 4.625 12.059 -6.635 1.00 95.19 200 GLU A O 1
ATOM 1551 N N . SER A 1 201 ? 4.982 10.616 -8.332 1.00 96.00 201 SER A N 1
ATOM 1552 C CA . SER A 1 201 ? 3.617 10.108 -8.402 1.00 96.00 201 SER A CA 1
ATOM 1553 C C . SER A 1 201 ? 3.420 8.970 -7.399 1.00 96.00 201 SER A C 1
ATOM 1555 O O . SER A 1 201 ? 4.284 8.102 -7.233 1.00 96.00 201 SER A O 1
ATOM 1557 N N . CYS A 1 202 ? 2.253 8.936 -6.764 1.00 97.44 202 CYS A N 1
ATOM 1558 C CA . CYS A 1 202 ? 1.876 7.871 -5.839 1.00 97.44 202 CYS A CA 1
ATOM 1559 C C . CYS A 1 202 ? 0.381 7.558 -5.911 1.00 97.44 202 CYS A C 1
ATOM 1561 O O . CYS A 1 202 ? -0.423 8.349 -6.406 1.00 97.44 202 CYS A O 1
ATOM 1563 N N . VAL A 1 203 ? 0.005 6.389 -5.404 1.00 97.75 203 VAL A N 1
ATOM 1564 C CA . VAL A 1 203 ? -1.374 6.098 -5.014 1.00 97.75 203 VAL A CA 1
ATOM 1565 C C . VAL A 1 203 ? -1.472 6.232 -3.504 1.00 97.75 203 VAL A C 1
ATOM 1567 O O . VAL A 1 203 ? -0.575 5.798 -2.780 1.00 97.75 203 VAL A O 1
ATOM 1570 N N . VAL A 1 204 ? -2.560 6.833 -3.031 1.00 98.44 204 VAL A N 1
ATOM 1571 C CA . VAL A 1 204 ? -2.923 6.811 -1.615 1.00 98.44 204 VAL A CA 1
ATOM 1572 C C . VAL A 1 204 ? -4.318 6.246 -1.493 1.00 98.44 204 VAL A C 1
ATOM 1574 O O . VAL A 1 204 ? -5.250 6.734 -2.133 1.00 98.44 204 VAL A O 1
ATOM 1577 N N . ALA A 1 205 ? -4.463 5.235 -0.648 1.00 98.44 205 ALA A N 1
ATOM 1578 C CA . ALA A 1 205 ? -5.760 4.697 -0.294 1.00 98.44 205 ALA A CA 1
ATOM 1579 C C . ALA A 1 205 ? -6.044 4.880 1.188 1.00 98.44 205 ALA A C 1
ATOM 1581 O O . ALA A 1 205 ? -5.131 4.861 2.012 1.00 98.44 205 ALA A O 1
ATOM 1582 N N . HIS A 1 206 ? -7.316 5.043 1.525 1.00 98.56 206 HIS A N 1
ATOM 1583 C CA . HIS A 1 206 ? -7.783 5.069 2.901 1.00 98.56 206 HIS A CA 1
ATOM 1584 C C . HIS A 1 206 ? -8.810 3.970 3.150 1.00 98.56 206 HIS A C 1
ATOM 1586 O O . HIS A 1 206 ? -9.417 3.450 2.215 1.00 98.56 206 HIS A O 1
ATOM 1592 N N . LEU A 1 207 ? -8.999 3.648 4.425 1.00 98.06 207 LEU A N 1
ATOM 1593 C CA . LEU A 1 207 ? -9.951 2.658 4.892 1.00 98.06 207 LEU A CA 1
ATOM 1594 C C . LEU A 1 207 ? -10.688 3.182 6.124 1.00 98.06 207 LEU A C 1
ATOM 1596 O O . LEU A 1 207 ? -10.058 3.700 7.054 1.00 98.06 207 LEU A O 1
ATOM 1600 N N . CYS A 1 208 ? -12.004 3.012 6.134 1.00 98.12 208 CYS A N 1
ATOM 1601 C CA . CYS A 1 208 ? -12.887 3.358 7.241 1.00 98.12 208 CYS A CA 1
ATOM 1602 C C . CYS A 1 208 ? -13.269 2.112 8.067 1.00 98.12 208 CYS A C 1
ATOM 1604 O O . CYS A 1 208 ? -13.201 0.989 7.561 1.00 98.12 208 CYS A O 1
ATOM 1606 N N . PRO A 1 209 ? -13.708 2.271 9.334 1.00 97.62 209 PRO A N 1
ATOM 1607 C CA . PRO A 1 209 ? -14.068 1.148 10.206 1.00 97.62 209 PRO A CA 1
ATOM 1608 C C . PRO A 1 209 ? -15.202 0.260 9.688 1.00 97.62 209 PRO A C 1
ATOM 1610 O O . PRO A 1 209 ? -15.238 -0.935 9.978 1.00 97.62 209 PRO A O 1
ATOM 1613 N N . ASP A 1 210 ? -16.128 0.832 8.923 1.00 96.50 210 ASP A N 1
ATOM 1614 C CA . ASP A 1 210 ? -17.210 0.097 8.261 1.00 96.50 210 ASP A CA 1
ATOM 1615 C C . ASP A 1 210 ? -16.720 -0.767 7.087 1.00 96.50 210 ASP A C 1
ATOM 1617 O O . ASP A 1 210 ? -17.449 -1.620 6.586 1.00 96.50 210 ASP A O 1
ATOM 1621 N N . GLY A 1 211 ? -15.466 -0.583 6.686 1.00 96.06 211 GLY A N 1
ATOM 1622 C CA . GLY A 1 211 ? -14.773 -1.292 5.631 1.00 96.06 211 GLY A CA 1
ATOM 1623 C C . GLY A 1 211 ? -14.732 -0.565 4.294 1.00 96.06 211 GLY A C 1
ATOM 1624 O O . GLY A 1 211 ? -13.975 -0.993 3.425 1.00 96.06 211 GLY A O 1
ATOM 1625 N N . SER A 1 212 ? -15.476 0.534 4.158 1.00 97.31 212 SER A N 1
ATOM 1626 C CA . SER A 1 212 ? -15.453 1.390 2.977 1.00 97.31 212 SER A CA 1
ATOM 1627 C C . SER A 1 212 ? -14.089 2.053 2.800 1.00 97.31 212 SER A C 1
ATOM 1629 O O . SER A 1 212 ? -13.281 2.138 3.733 1.00 97.31 212 SER A O 1
ATOM 1631 N N . GLY A 1 213 ? -13.817 2.536 1.595 1.00 97.56 213 GLY A N 1
ATOM 1632 C CA . GLY A 1 213 ? -12.612 3.306 1.349 1.00 97.56 213 GLY A CA 1
ATOM 1633 C C . GLY A 1 213 ? -12.511 3.829 -0.068 1.00 97.56 213 GLY A C 1
ATOM 1634 O O . GLY A 1 213 ? -13.401 3.654 -0.904 1.00 97.56 213 GLY A O 1
ATOM 1635 N N . GLU A 1 214 ? -11.399 4.508 -0.312 1.00 97.69 214 GLU A N 1
ATOM 1636 C CA . GLU A 1 214 ? -11.072 5.083 -1.608 1.00 97.69 214 GLU A CA 1
ATOM 1637 C C . GLU A 1 214 ? -9.567 5.060 -1.818 1.00 97.69 214 GLU A C 1
ATOM 1639 O O . GLU A 1 214 ? -8.813 5.383 -0.895 1.00 97.69 214 GLU A O 1
ATOM 1644 N N . ALA A 1 215 ? -9.155 4.745 -3.042 1.00 97.38 215 ALA A N 1
ATOM 1645 C CA . ALA A 1 215 ? -7.811 4.925 -3.56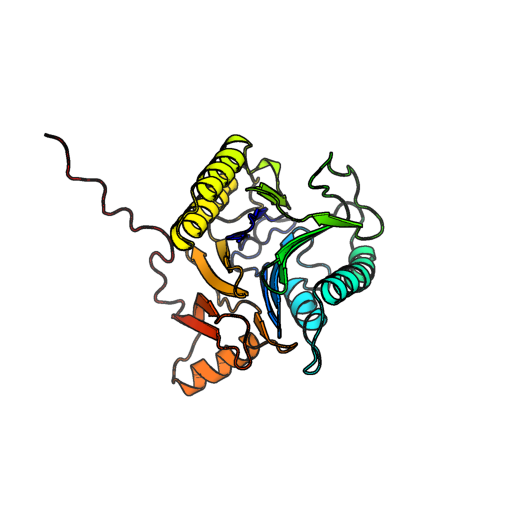0 1.00 97.38 215 ALA A CA 1
ATOM 1646 C C . ALA A 1 215 ? -7.803 6.054 -4.592 1.00 97.38 215 ALA A C 1
ATOM 1648 O O . ALA A 1 215 ? -8.701 6.137 -5.424 1.00 97.38 215 ALA A O 1
ATOM 1649 N N . GLN A 1 216 ? -6.771 6.890 -4.575 1.00 97.00 216 GLN A N 1
ATOM 1650 C CA . GLN A 1 216 ? -6.610 7.999 -5.508 1.00 97.00 216 GLN A CA 1
ATOM 1651 C C . GLN A 1 216 ? -5.170 8.064 -6.006 1.00 97.00 216 GLN A C 1
ATOM 1653 O O . GLN A 1 216 ? -4.226 7.899 -5.231 1.00 97.00 216 GLN A O 1
ATOM 1658 N N . VAL A 1 217 ? -5.011 8.312 -7.305 1.00 96.75 217 VAL A N 1
ATOM 1659 C CA . VAL A 1 217 ? -3.708 8.527 -7.938 1.00 96.75 217 VAL A CA 1
ATOM 1660 C C . VAL A 1 217 ? -3.360 10.013 -7.903 1.00 96.75 217 VAL A C 1
ATOM 1662 O O . VAL A 1 217 ? -4.097 10.856 -8.420 1.00 96.75 217 VAL A O 1
ATOM 1665 N N . PHE A 1 218 ? -2.202 10.316 -7.329 1.00 96.69 218 PHE A N 1
ATOM 1666 C CA . PHE A 1 218 ? -1.601 11.640 -7.269 1.00 96.69 218 PHE A CA 1
ATOM 1667 C C . PHE A 1 218 ? -0.435 11.697 -8.255 1.00 96.69 218 PHE A C 1
ATOM 1669 O O . PHE A 1 218 ? 0.541 10.962 -8.115 1.00 96.69 218 PHE A O 1
ATOM 1676 N N . GLY A 1 219 ? -0.535 12.574 -9.254 1.00 94.25 219 GLY A N 1
ATOM 1677 C CA . GLY A 1 219 ? 0.451 12.708 -10.330 1.00 94.25 219 GLY A CA 1
ATOM 1678 C C . GLY A 1 219 ? 0.071 11.991 -11.626 1.00 94.25 219 GLY A C 1
ATOM 1679 O O . GLY A 1 219 ? -0.966 11.334 -11.731 1.00 94.25 219 GLY A O 1
ATOM 1680 N N . ASN A 1 220 ? 0.907 12.177 -12.643 1.00 91.75 220 ASN A N 1
ATOM 1681 C CA . ASN A 1 220 ? 0.697 11.630 -13.984 1.00 91.75 220 ASN A CA 1
ATOM 1682 C C . ASN A 1 220 ? 1.433 10.292 -14.128 1.00 91.75 220 ASN A C 1
ATOM 1684 O O . ASN A 1 220 ? 2.469 10.094 -13.491 1.00 91.75 220 ASN A O 1
ATOM 1688 N N . LEU A 1 221 ? 0.901 9.398 -14.965 1.00 92.31 221 LEU A N 1
ATOM 1689 C CA . LEU A 1 221 ? 1.453 8.063 -15.213 1.00 92.31 221 LEU A CA 1
ATOM 1690 C C . LEU A 1 221 ? 1.636 7.874 -16.711 1.00 92.31 221 LEU A C 1
ATOM 1692 O O . LEU A 1 221 ? 0.676 8.000 -17.458 1.00 92.31 221 LEU A O 1
ATOM 1696 N N . SER A 1 222 ? 2.836 7.545 -17.169 1.00 89.69 222 SER A N 1
ATOM 1697 C CA . SER A 1 222 ? 3.116 7.386 -18.604 1.00 89.69 222 SER A CA 1
ATOM 1698 C C . SER A 1 222 ? 2.498 6.133 -19.228 1.00 89.69 222 SER A C 1
ATOM 1700 O O . SER A 1 222 ? 2.449 6.028 -20.450 1.00 89.69 222 SER A O 1
ATOM 1702 N N . GLU A 1 223 ? 2.028 5.193 -18.410 1.00 92.44 223 GLU A N 1
ATOM 1703 C CA . GLU A 1 223 ? 1.548 3.880 -18.839 1.00 92.44 223 GLU A CA 1
ATOM 1704 C C . GLU A 1 223 ? 0.213 3.532 -18.174 1.00 92.44 223 GLU A C 1
ATOM 1706 O O . GLU A 1 223 ? -0.266 4.227 -17.271 1.00 92.44 223 GLU A O 1
ATOM 1711 N N . GLU A 1 224 ? -0.390 2.446 -18.653 1.00 92.38 224 GLU A N 1
ATOM 1712 C CA . GLU A 1 224 ? -1.611 1.895 -18.086 1.00 92.38 224 GLU A CA 1
ATOM 1713 C C . GLU A 1 224 ? -1.401 1.498 -16.622 1.00 92.38 224 GLU A C 1
ATOM 1715 O O . GLU A 1 224 ? -0.362 0.963 -16.236 1.00 92.38 224 GLU A O 1
ATOM 1720 N N . PHE A 1 225 ? -2.407 1.784 -15.797 1.00 93.06 225 PHE A N 1
ATOM 1721 C CA . PHE A 1 225 ? -2.381 1.459 -14.377 1.00 93.06 225 PHE A CA 1
ATOM 1722 C C . PHE A 1 225 ? -3.760 1.003 -13.911 1.00 93.06 225 PHE A C 1
ATOM 1724 O O . PHE A 1 225 ? -4.695 1.804 -13.797 1.00 93.06 225 PHE A O 1
ATOM 1731 N N . LEU A 1 226 ? -3.859 -0.293 -13.621 1.00 92.25 226 LEU A N 1
ATOM 1732 C CA . LEU A 1 226 ? -5.056 -0.972 -13.142 1.00 92.25 226 LEU A CA 1
ATOM 1733 C C . LEU A 1 226 ? -4.709 -1.654 -11.812 1.00 92.25 226 LEU A C 1
ATOM 1735 O O . LEU A 1 226 ? -4.178 -2.762 -11.831 1.00 92.25 226 LEU A O 1
ATOM 1739 N N . PRO A 1 227 ? -4.942 -1.011 -10.653 1.00 90.88 227 PRO A N 1
ATOM 1740 C CA . PRO A 1 227 ? -4.527 -1.602 -9.393 1.00 90.88 227 PRO A CA 1
ATOM 1741 C C . PRO A 1 227 ? -5.307 -2.883 -9.119 1.00 90.88 227 PRO A C 1
ATOM 1743 O O . PRO A 1 227 ? -6.529 -2.914 -9.250 1.00 90.88 227 PRO A O 1
ATOM 1746 N N . THR A 1 228 ? -4.599 -3.920 -8.686 1.00 95.38 228 THR A N 1
ATOM 1747 C CA . THR A 1 228 ? -5.176 -5.162 -8.170 1.00 95.38 228 THR A CA 1
ATOM 1748 C C . THR A 1 228 ? -6.132 -4.864 -7.027 1.00 95.38 228 THR A C 1
ATOM 1750 O O . THR A 1 228 ? -5.786 -4.240 -6.017 1.00 95.38 228 THR A O 1
ATOM 1753 N N . MET A 1 229 ? -7.339 -5.384 -7.177 1.00 95.56 229 MET A N 1
ATOM 1754 C CA . MET A 1 229 ? -8.406 -5.272 -6.201 1.00 95.56 229 MET A CA 1
ATOM 1755 C C . MET A 1 229 ? -8.991 -6.669 -6.033 1.00 95.56 229 MET A C 1
ATOM 1757 O O . MET A 1 229 ? -9.475 -7.262 -6.996 1.00 95.56 229 MET A O 1
ATOM 1761 N N . ILE A 1 230 ? -8.890 -7.218 -4.826 1.00 96.00 230 ILE A N 1
ATOM 1762 C CA . ILE A 1 230 ? -9.345 -8.567 -4.499 1.00 96.00 230 ILE A CA 1
ATOM 1763 C C . ILE A 1 230 ? -10.656 -8.463 -3.728 1.00 96.00 230 ILE A C 1
ATOM 1765 O O . ILE A 1 230 ? -10.684 -7.937 -2.617 1.00 96.00 230 ILE A O 1
ATOM 1769 N N . THR A 1 231 ? -11.732 -8.991 -4.306 1.00 94.69 231 THR A N 1
ATOM 1770 C CA . THR A 1 231 ? -13.053 -9.071 -3.671 1.00 94.69 231 THR A CA 1
ATOM 1771 C C . THR A 1 231 ? -13.435 -10.531 -3.466 1.00 94.69 231 THR A C 1
ATOM 1773 O O . THR A 1 231 ? -13.594 -11.261 -4.440 1.00 94.69 231 THR A O 1
ATOM 1776 N N . ASN A 1 232 ? -13.574 -10.967 -2.210 1.00 93.44 232 ASN A N 1
ATOM 1777 C CA . ASN A 1 232 ? -13.888 -12.353 -1.834 1.00 93.44 232 ASN A CA 1
ATOM 1778 C C . ASN A 1 232 ? -13.018 -13.400 -2.563 1.00 93.44 232 ASN A C 1
ATOM 1780 O O . ASN A 1 232 ? -13.524 -14.415 -3.032 1.00 93.44 232 ASN A O 1
ATOM 1784 N N . GLY A 1 233 ? -11.716 -13.130 -2.687 1.00 94.38 233 GLY A N 1
ATOM 1785 C CA . GLY A 1 233 ? -10.765 -14.007 -3.379 1.00 94.38 233 GLY A CA 1
ATOM 1786 C C . GLY A 1 233 ? -10.658 -13.796 -4.894 1.00 94.38 233 GLY A C 1
ATOM 1787 O O . GLY A 1 233 ? -9.774 -14.379 -5.507 1.00 94.38 233 GLY A O 1
ATOM 1788 N N . HIS A 1 234 ? -11.467 -12.932 -5.515 1.00 94.88 234 HIS A N 1
ATOM 1789 C CA . HIS A 1 234 ? -11.393 -12.658 -6.955 1.00 94.88 234 HIS A CA 1
ATOM 1790 C C . HIS A 1 234 ? -10.680 -11.346 -7.270 1.00 94.88 234 HIS A C 1
ATOM 1792 O O . HIS A 1 234 ? -11.029 -10.300 -6.724 1.00 94.88 234 HIS A O 1
ATOM 1798 N N . ASN A 1 235 ? -9.746 -11.373 -8.222 1.00 94.94 235 ASN A N 1
ATOM 1799 C CA . ASN A 1 235 ? -9.143 -10.161 -8.768 1.00 94.94 235 ASN A CA 1
ATOM 1800 C C . ASN A 1 235 ? -10.094 -9.456 -9.749 1.00 94.94 235 ASN A C 1
ATOM 1802 O O . ASN A 1 235 ? -10.116 -9.763 -10.942 1.00 94.94 235 ASN A O 1
ATOM 1806 N N . VAL A 1 236 ? -10.858 -8.480 -9.260 1.00 93.62 236 VAL A N 1
ATOM 1807 C CA . VAL A 1 236 ? -11.844 -7.747 -10.074 1.00 93.62 236 VAL A CA 1
ATOM 1808 C C . VAL A 1 236 ? -11.200 -6.752 -11.040 1.00 93.62 236 VAL A C 1
ATOM 1810 O O . VAL A 1 236 ? -11.822 -6.376 -12.030 1.00 93.62 236 VAL A O 1
ATOM 1813 N N . ALA A 1 237 ? -9.939 -6.364 -10.814 1.00 91.31 237 ALA A N 1
ATOM 1814 C CA . ALA A 1 237 ? -9.216 -5.470 -11.720 1.00 91.31 237 ALA A CA 1
ATOM 1815 C C . ALA A 1 237 ? -9.000 -6.099 -13.108 1.00 91.31 237 ALA A C 1
ATOM 1817 O O . ALA A 1 237 ? -8.973 -5.388 -14.110 1.00 91.31 237 ALA A O 1
ATOM 1818 N N . SER A 1 238 ? -8.933 -7.434 -13.176 1.00 91.12 238 SER A N 1
ATOM 1819 C CA . SER A 1 238 ? -8.823 -8.185 -14.435 1.00 91.12 238 SER A CA 1
ATOM 1820 C C . SER A 1 238 ? -10.037 -8.021 -15.362 1.00 91.12 238 SER A C 1
ATOM 1822 O O . SER A 1 238 ? -9.923 -8.241 -16.565 1.00 91.12 238 SER A O 1
ATOM 1824 N N . LEU A 1 239 ? -11.186 -7.592 -14.828 1.00 91.38 239 LEU A N 1
ATOM 1825 C CA . LEU A 1 239 ? -12.412 -7.368 -15.598 1.00 91.38 239 LEU A CA 1
ATOM 1826 C C . LEU A 1 239 ? -12.453 -5.982 -16.252 1.00 91.38 239 LEU A C 1
ATOM 1828 O O . LEU A 1 239 ? -13.258 -5.751 -17.151 1.00 91.38 239 LEU A O 1
ATOM 1832 N N . VAL A 1 240 ? -11.598 -5.049 -15.821 1.00 91.19 240 VAL A N 1
ATOM 1833 C CA . VAL A 1 240 ? -11.636 -3.655 -16.283 1.00 91.19 240 VAL A CA 1
ATOM 1834 C C . VAL A 1 240 ? -11.411 -3.528 -17.792 1.00 91.19 240 VAL A C 1
ATOM 1836 O O . VAL A 1 240 ? -12.206 -2.823 -18.413 1.00 91.19 240 VAL A O 1
ATOM 1839 N N . PRO A 1 241 ? -10.420 -4.197 -18.421 1.00 90.75 241 PRO A N 1
ATOM 1840 C CA . PRO A 1 241 ? -10.231 -4.096 -19.868 1.00 90.75 241 PRO A CA 1
ATOM 1841 C C . PRO A 1 241 ? -11.475 -4.521 -20.655 1.00 90.75 241 PRO A C 1
ATOM 1843 O O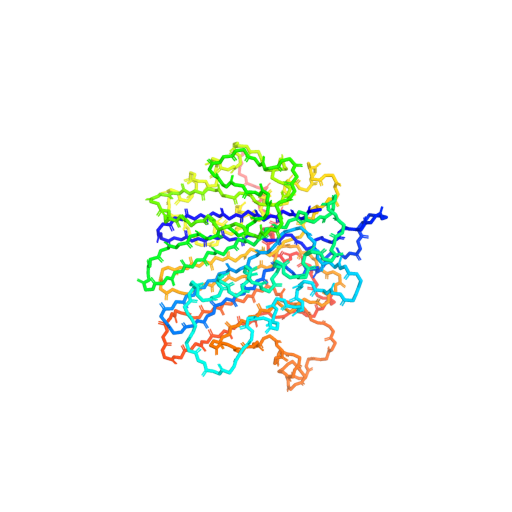 . PRO A 1 241 ? -11.876 -3.826 -21.584 1.00 90.75 241 PRO A O 1
ATOM 1846 N N . LEU A 1 242 ? -12.137 -5.603 -20.226 1.00 90.50 242 LEU A N 1
ATOM 1847 C CA . LEU A 1 242 ? -13.383 -6.075 -20.832 1.00 90.50 242 LEU A CA 1
ATOM 1848 C C . LEU A 1 242 ? -14.506 -5.037 -20.695 1.00 90.50 242 LEU A C 1
ATOM 1850 O O . LEU A 1 242 ? -15.205 -4.756 -21.663 1.00 90.50 242 LEU A O 1
ATOM 1854 N N . VAL A 1 243 ? -14.666 -4.442 -19.509 1.00 90.31 243 VAL A N 1
ATOM 1855 C CA . VAL A 1 243 ? -15.683 -3.405 -19.263 1.00 90.31 243 VAL A CA 1
ATOM 1856 C C . VAL A 1 243 ? -15.412 -2.143 -20.092 1.00 90.31 243 VAL A C 1
ATOM 1858 O O . VAL A 1 243 ? -16.350 -1.531 -20.599 1.00 90.31 243 VAL A O 1
ATOM 1861 N N . MET A 1 244 ? -14.147 -1.746 -20.254 1.00 90.31 244 MET A N 1
ATOM 1862 C CA . MET A 1 244 ? -13.773 -0.588 -21.076 1.00 90.31 244 MET A CA 1
ATOM 1863 C C . MET A 1 244 ? -14.046 -0.836 -22.559 1.00 90.31 244 MET A C 1
ATOM 1865 O O . MET A 1 244 ? -14.627 0.028 -23.217 1.00 90.31 244 MET A O 1
ATOM 1869 N N . ASP A 1 245 ? -13.704 -2.023 -23.059 1.00 89.88 245 ASP A N 1
ATOM 1870 C CA . ASP A 1 245 ? -13.981 -2.428 -24.438 1.00 89.88 245 ASP A CA 1
ATOM 1871 C C . ASP A 1 245 ? -15.491 -2.429 -24.730 1.00 89.88 245 ASP A C 1
ATOM 1873 O O . ASP A 1 245 ? -15.951 -1.784 -25.673 1.00 89.88 245 ASP A O 1
ATOM 1877 N N . GLN A 1 246 ? -16.294 -3.017 -23.835 1.00 91.62 246 GLN A N 1
ATOM 1878 C CA . GLN A 1 246 ? -17.761 -2.996 -23.922 1.00 91.62 246 GLN A CA 1
ATOM 1879 C C . GLN A 1 246 ? -18.353 -1.579 -23.885 1.00 91.62 246 GLN A C 1
ATOM 1881 O O . GLN A 1 246 ? -19.398 -1.326 -24.483 1.00 91.62 246 GLN A O 1
ATOM 1886 N N . ALA A 1 247 ? -17.690 -0.641 -23.205 1.00 90.62 247 ALA A N 1
ATOM 1887 C CA . ALA A 1 247 ? -18.078 0.767 -23.165 1.00 90.62 247 ALA A CA 1
ATOM 1888 C C . ALA A 1 247 ? -17.603 1.572 -24.394 1.00 90.62 247 ALA A C 1
ATOM 1890 O O . ALA A 1 247 ? -17.756 2.796 -24.411 1.00 90.62 247 ALA A O 1
ATOM 1891 N N . GLY A 1 248 ? -16.997 0.924 -25.397 1.00 92.38 248 GLY A N 1
ATOM 1892 C CA . GLY A 1 248 ? -16.438 1.578 -26.582 1.00 92.38 248 GLY A CA 1
ATOM 1893 C C . GLY A 1 248 ? -15.207 2.435 -26.278 1.00 92.38 248 GLY A C 1
ATOM 1894 O O . GLY A 1 248 ? -14.883 3.353 -27.033 1.00 92.38 248 GLY A O 1
ATOM 1895 N N . ARG A 1 249 ? -14.531 2.183 -25.152 1.00 88.69 249 ARG A N 1
ATOM 1896 C CA . ARG A 1 249 ? -13.327 2.902 -24.729 1.00 88.69 249 ARG A CA 1
ATOM 1897 C C . ARG A 1 249 ? -12.098 2.072 -25.076 1.00 88.69 249 ARG A C 1
ATOM 1899 O O . ARG A 1 249 ? -11.621 1.277 -24.275 1.00 88.69 249 ARG A O 1
ATOM 1906 N N . SER A 1 250 ? -11.571 2.280 -26.278 1.00 85.56 250 SER A N 1
ATOM 1907 C CA . SER A 1 250 ? -10.343 1.629 -26.739 1.00 85.56 250 SER A CA 1
ATOM 1908 C C . SER A 1 250 ? -9.081 2.363 -26.276 1.00 85.56 250 SER A C 1
ATOM 1910 O O . SER A 1 250 ? -9.069 3.592 -26.183 1.00 85.56 250 SER A O 1
ATOM 1912 N N . GLY A 1 251 ? -7.988 1.622 -26.101 1.00 87.31 251 GLY A N 1
ATOM 1913 C CA . GLY A 1 251 ? -6.661 2.167 -25.809 1.00 87.31 251 GLY A CA 1
ATOM 1914 C C . GLY A 1 251 ? -6.282 2.098 -24.328 1.00 87.31 251 GLY A C 1
ATOM 1915 O O . GLY A 1 251 ? -7.050 1.587 -23.515 1.00 87.31 251 GLY A O 1
ATOM 1916 N N . PRO A 1 252 ? -5.083 2.581 -23.969 1.00 89.94 252 PRO A N 1
ATOM 1917 C CA . PRO A 1 252 ? -4.578 2.448 -22.614 1.00 89.94 252 PRO A CA 1
ATOM 1918 C C . PRO A 1 252 ? -5.273 3.429 -21.665 1.00 89.94 252 PRO A C 1
ATOM 1920 O O . PRO A 1 252 ? -5.436 4.624 -21.960 1.00 89.94 252 PRO A O 1
ATOM 1923 N N . HIS A 1 253 ? -5.647 2.919 -20.497 1.00 91.50 253 HIS A N 1
ATOM 1924 C CA . HIS A 1 253 ? -6.324 3.685 -19.456 1.00 91.50 253 HIS A CA 1
ATOM 1925 C C . HIS A 1 253 ? -5.526 3.656 -18.159 1.00 91.50 253 HIS A C 1
ATOM 1927 O O . HIS A 1 253 ? -4.744 2.754 -17.895 1.00 91.50 253 HIS A O 1
ATOM 1933 N N . ARG A 1 254 ? -5.748 4.641 -17.296 1.00 92.31 254 ARG A N 1
ATOM 1934 C CA . ARG A 1 254 ? -5.267 4.581 -15.916 1.00 92.31 254 ARG A CA 1
ATOM 1935 C C . ARG A 1 254 ? -6.392 4.834 -14.943 1.00 92.31 254 ARG A C 1
ATOM 1937 O O . ARG A 1 254 ? -7.309 5.610 -15.234 1.00 92.31 254 ARG A O 1
ATOM 1944 N N . LEU A 1 255 ? -6.279 4.232 -13.768 1.00 92.62 255 LEU A N 1
ATOM 1945 C CA . LEU A 1 255 ? -7.085 4.631 -12.632 1.00 92.62 255 LEU A CA 1
ATOM 1946 C C . LEU A 1 255 ? -6.755 6.082 -12.244 1.00 92.62 255 LEU A C 1
ATOM 1948 O O . LEU A 1 255 ? -5.591 6.474 -12.159 1.00 92.62 255 LEU A O 1
ATOM 1952 N N . VAL A 1 256 ? -7.794 6.873 -11.994 1.00 93.44 256 VAL A N 1
ATOM 1953 C CA . VAL A 1 256 ? -7.705 8.186 -11.336 1.00 93.44 256 VAL A CA 1
ATOM 1954 C C . VAL A 1 256 ? -8.078 8.050 -9.863 1.00 93.44 256 VAL A C 1
ATOM 1956 O O . VAL A 1 256 ? -7.389 8.581 -8.995 1.00 93.44 256 VAL A O 1
ATOM 1959 N N . GLY A 1 257 ? -9.129 7.283 -9.584 1.00 94.00 257 GLY A N 1
ATOM 1960 C CA . GLY A 1 257 ? -9.481 6.855 -8.240 1.00 94.00 257 GLY A CA 1
ATOM 1961 C C . GLY A 1 257 ? -10.464 5.692 -8.263 1.00 94.00 257 GLY A C 1
ATOM 1962 O O . GLY A 1 257 ? -11.095 5.436 -9.284 1.00 94.00 257 GLY A O 1
ATOM 1963 N N . ALA A 1 258 ? -10.572 4.977 -7.154 1.00 95.56 258 ALA A N 1
ATOM 1964 C CA . ALA A 1 258 ? -11.521 3.892 -6.954 1.00 95.56 258 ALA A CA 1
ATOM 1965 C C . ALA A 1 258 ? -12.162 4.037 -5.580 1.00 95.56 258 ALA A C 1
ATOM 1967 O O . ALA A 1 258 ? -11.448 4.301 -4.619 1.00 95.56 258 ALA A O 1
ATOM 1968 N N . THR A 1 259 ? -13.467 3.820 -5.475 1.00 95.81 259 THR A N 1
ATOM 1969 C CA . THR A 1 259 ? -14.186 3.721 -4.200 1.00 95.81 259 THR A CA 1
ATOM 1970 C C . THR A 1 259 ? -14.744 2.317 -4.027 1.00 95.81 259 THR A C 1
ATOM 1972 O O . THR A 1 259 ? -15.056 1.635 -5.006 1.00 95.81 259 THR A O 1
ATOM 1975 N N . TRP A 1 260 ? -14.887 1.874 -2.782 1.00 95.38 260 TRP A N 1
ATOM 1976 C CA . TRP A 1 260 ? -15.587 0.633 -2.461 1.00 95.38 260 TRP A CA 1
ATOM 1977 C C . TRP A 1 260 ? -16.514 0.811 -1.265 1.00 95.38 260 TRP A C 1
ATOM 1979 O O . TRP A 1 260 ? -16.272 1.620 -0.365 1.00 95.38 260 TRP A O 1
ATOM 1989 N N . SER A 1 261 ? -17.612 0.059 -1.291 1.00 92.56 261 SER A N 1
ATOM 1990 C CA . SER A 1 261 ? -18.651 0.111 -0.268 1.00 92.56 261 SER A CA 1
ATOM 1991 C C . SER A 1 261 ? -18.188 -0.478 1.066 1.00 92.56 261 SER A C 1
ATOM 1993 O O . SER A 1 261 ? -17.236 -1.256 1.130 1.00 92.56 261 SER A O 1
ATOM 1995 N N . ALA A 1 262 ? -18.919 -0.149 2.132 1.00 91.31 262 ALA A N 1
ATOM 1996 C CA . ALA A 1 262 ? -18.780 -0.800 3.428 1.00 91.31 262 ALA A CA 1
ATOM 1997 C C . ALA A 1 262 ? -18.936 -2.330 3.332 1.00 91.31 262 ALA A C 1
ATOM 1999 O O . ALA A 1 262 ? -19.542 -2.865 2.397 1.00 91.31 262 ALA A O 1
ATOM 2000 N N . ASN A 1 263 ? -18.417 -3.029 4.340 1.00 82.88 263 ASN A N 1
ATOM 2001 C CA . ASN A 1 263 ? -18.545 -4.473 4.478 1.00 82.88 263 ASN A CA 1
ATOM 2002 C C . ASN A 1 263 ? -20.030 -4.854 4.575 1.00 82.88 263 ASN A C 1
ATOM 2004 O O . ASN A 1 263 ? -20.712 -4.504 5.538 1.00 82.88 263 ASN A O 1
ATOM 2008 N N . GLY A 1 264 ? -20.526 -5.602 3.592 1.00 78.12 264 GLY A N 1
ATOM 2009 C CA . GLY A 1 264 ? -21.923 -6.017 3.506 1.00 78.12 264 GLY A CA 1
ATOM 2010 C C . GLY A 1 264 ? -22.112 -7.211 2.573 1.00 78.12 264 GLY A C 1
ATOM 2011 O O . GLY A 1 264 ? -21.147 -7.752 2.035 1.00 78.12 264 GLY A O 1
ATOM 2012 N N . ALA A 1 265 ? -23.367 -7.632 2.387 1.00 68.94 265 ALA A N 1
ATOM 2013 C CA . ALA A 1 265 ? -23.706 -8.762 1.515 1.00 68.94 265 ALA A CA 1
ATOM 2014 C C . ALA A 1 265 ? -23.402 -8.483 0.032 1.00 68.94 265 ALA A C 1
ATOM 2016 O O . ALA A 1 265 ? -23.072 -9.401 -0.712 1.00 68.94 265 ALA A O 1
ATOM 2017 N N . ALA A 1 266 ? -23.474 -7.214 -0.381 1.00 75.81 266 ALA A N 1
ATOM 2018 C CA . ALA A 1 266 ? -23.062 -6.757 -1.698 1.00 75.81 266 ALA A CA 1
ATOM 2019 C C . ALA A 1 266 ? -21.830 -5.864 -1.546 1.00 75.81 266 ALA A C 1
ATOM 2021 O O . ALA A 1 266 ? -21.884 -4.825 -0.890 1.00 75.81 266 ALA A O 1
ATOM 2022 N N . THR A 1 267 ? -20.720 -6.285 -2.146 1.00 80.06 267 THR A N 1
ATOM 2023 C CA . THR A 1 267 ? -19.544 -5.431 -2.307 1.00 80.06 267 THR A CA 1
ATOM 2024 C C . THR A 1 267 ? -19.619 -4.782 -3.677 1.00 80.06 267 THR A C 1
ATOM 2026 O O . THR A 1 267 ? -19.649 -5.483 -4.686 1.00 80.06 267 THR A O 1
ATOM 2029 N N . ALA A 1 268 ? -19.637 -3.454 -3.707 1.00 84.88 268 ALA A N 1
ATOM 2030 C CA . ALA A 1 268 ? -19.513 -2.684 -4.932 1.00 84.88 268 ALA A CA 1
ATOM 2031 C C . ALA A 1 268 ? -18.181 -1.941 -4.931 1.00 84.88 268 ALA A C 1
ATOM 2033 O O . ALA A 1 268 ? -17.752 -1.405 -3.907 1.00 84.88 268 ALA A O 1
ATOM 2034 N N . MET A 1 269 ? -17.551 -1.896 -6.098 1.00 88.25 269 MET A N 1
ATOM 2035 C CA . MET A 1 269 ? -16.332 -1.145 -6.333 1.00 88.25 269 MET A CA 1
ATOM 2036 C C . MET A 1 269 ? -16.494 -0.351 -7.619 1.00 88.25 269 MET A C 1
ATOM 2038 O O . MET A 1 269 ? -16.882 -0.901 -8.649 1.00 88.25 269 MET A O 1
ATOM 2042 N N . VAL A 1 270 ? -16.228 0.947 -7.544 1.00 90.62 270 VAL A N 1
ATOM 2043 C CA . VAL A 1 270 ? -16.390 1.873 -8.662 1.00 90.62 270 VAL A CA 1
ATOM 2044 C C . VAL A 1 270 ? -15.042 2.507 -8.944 1.00 90.62 270 VAL A C 1
ATOM 2046 O O . VAL A 1 270 ? -14.509 3.244 -8.120 1.00 90.62 270 VAL A O 1
ATOM 2049 N N . GLY A 1 271 ? -14.483 2.209 -10.115 1.00 92.38 271 GLY A N 1
ATOM 2050 C CA . GLY A 1 271 ? -13.253 2.825 -10.598 1.00 92.38 271 GLY A CA 1
ATOM 2051 C C . GLY A 1 271 ? -13.547 3.962 -11.572 1.00 92.38 271 GLY A C 1
ATOM 2052 O O . GLY A 1 271 ? -14.304 3.802 -12.529 1.00 92.38 271 GLY A O 1
ATOM 2053 N N . ALA A 1 272 ? -12.915 5.109 -11.354 1.00 92.31 272 ALA A N 1
ATOM 2054 C CA . ALA A 1 272 ? -12.840 6.197 -12.313 1.00 92.31 272 ALA A CA 1
ATOM 2055 C C . ALA A 1 272 ? -11.561 6.042 -13.140 1.00 92.31 272 ALA A C 1
ATOM 2057 O O . ALA A 1 272 ? -10.449 6.175 -12.621 1.00 92.31 272 ALA A O 1
ATOM 2058 N N . TYR A 1 273 ? -11.726 5.790 -14.437 1.00 92.50 273 TYR A N 1
ATOM 2059 C CA . TYR A 1 273 ? -10.625 5.599 -15.377 1.00 92.50 273 TYR A CA 1
ATOM 2060 C C . TYR A 1 273 ? -10.561 6.738 -16.379 1.00 92.50 273 TYR A C 1
ATOM 2062 O O . TYR A 1 273 ? -11.587 7.282 -16.800 1.00 92.50 273 TYR A O 1
ATOM 2070 N N . ARG A 1 274 ? -9.342 7.077 -16.786 1.00 91.50 274 ARG A N 1
ATOM 2071 C CA . ARG A 1 274 ? -9.082 8.104 -17.790 1.00 91.50 274 ARG A CA 1
ATOM 2072 C C . ARG A 1 274 ? -8.123 7.575 -18.846 1.00 91.50 274 ARG A C 1
ATOM 2074 O O . ARG A 1 274 ? -7.173 6.870 -18.510 1.00 91.50 274 ARG A O 1
ATOM 2081 N N . ALA A 1 275 ? -8.360 7.943 -20.102 1.00 91.12 275 ALA A N 1
ATOM 2082 C CA . ALA A 1 275 ? -7.425 7.668 -21.186 1.00 91.12 275 ALA A CA 1
ATOM 2083 C C . ALA A 1 275 ? -6.064 8.322 -20.898 1.00 91.12 275 ALA A C 1
ATOM 2085 O O . ALA A 1 275 ? -6.002 9.457 -20.404 1.00 91.12 275 ALA A O 1
ATOM 2086 N N . LEU A 1 276 ? -4.969 7.641 -21.246 1.00 89.94 276 LEU A N 1
ATOM 2087 C CA . LEU A 1 276 ? -3.618 8.183 -21.054 1.00 89.94 276 LEU A CA 1
ATOM 2088 C C . LEU A 1 276 ? -3.344 9.466 -21.854 1.00 89.94 276 LEU A C 1
ATOM 2090 O O . LEU A 1 276 ? -2.387 10.165 -21.550 1.00 89.94 276 LEU A O 1
ATOM 2094 N N . SER A 1 277 ? -4.167 9.820 -22.838 1.00 88.44 277 SER A N 1
ATOM 2095 C CA . SER A 1 277 ? -4.054 11.087 -23.570 1.00 88.44 277 SER A CA 1
ATOM 2096 C C . SER A 1 277 ? -4.601 12.304 -22.801 1.00 88.44 277 SER A C 1
ATOM 2098 O O . SER A 1 277 ? -4.344 13.436 -23.196 1.00 88.44 277 SER A O 1
ATOM 2100 N N . GLN A 1 278 ? -5.329 12.112 -21.692 1.00 85.88 278 GLN A N 1
ATOM 2101 C CA . GLN A 1 278 ? -6.070 13.176 -20.984 1.00 85.88 278 GLN A CA 1
ATOM 2102 C C . GLN A 1 278 ? -5.521 13.476 -19.569 1.00 85.88 278 GLN A C 1
ATOM 2104 O O . GLN A 1 278 ? -6.259 13.801 -18.635 1.00 85.88 278 GLN A O 1
ATOM 2109 N N . GLN A 1 279 ? -4.215 13.327 -19.349 1.00 73.75 279 GLN A N 1
ATOM 2110 C CA . GLN A 1 279 ? -3.671 13.149 -17.995 1.00 73.75 279 GLN A CA 1
ATOM 2111 C C . GLN A 1 279 ? -3.609 14.368 -17.082 1.00 73.75 279 GLN A C 1
ATOM 2113 O O . GLN A 1 279 ? -3.387 14.155 -15.894 1.00 73.75 279 GLN A O 1
ATOM 2118 N N . ALA A 1 280 ? -3.790 15.591 -17.582 1.00 76.12 280 ALA A N 1
ATOM 2119 C CA . ALA A 1 280 ? -3.421 16.806 -16.856 1.00 76.12 280 ALA A CA 1
ATOM 2120 C C . ALA A 1 280 ? -3.908 16.835 -15.386 1.00 76.12 280 ALA A C 1
ATOM 2122 O O . ALA A 1 280 ? -5.111 16.846 -15.114 1.00 76.12 280 ALA A O 1
ATOM 2123 N N . GLY A 1 281 ? -2.939 16.856 -14.458 1.00 66.62 281 GLY A N 1
ATOM 2124 C CA . GLY A 1 281 ? -3.091 17.327 -13.078 1.00 66.62 281 GLY A CA 1
ATOM 2125 C C . GLY A 1 281 ? -3.876 16.439 -12.108 1.00 66.62 281 GLY A C 1
ATOM 2126 O O . GLY A 1 281 ? -4.532 16.978 -11.224 1.00 66.62 281 GLY A O 1
ATOM 2127 N N . SER A 1 282 ? -3.863 15.106 -12.227 1.00 75.69 282 SER A N 1
ATOM 2128 C CA . SER A 1 282 ? -4.682 14.281 -11.317 1.00 75.69 282 SER A CA 1
ATOM 2129 C C . SER A 1 282 ? -4.205 14.312 -9.861 1.00 75.69 282 SER A C 1
ATOM 2131 O O . SER A 1 282 ? -3.027 14.085 -9.577 1.00 75.69 282 SER A O 1
ATOM 2133 N N . GLY A 1 283 ? -5.153 14.528 -8.948 1.00 77.94 283 GLY A N 1
ATOM 2134 C CA . GLY A 1 283 ? -4.994 14.364 -7.501 1.00 77.94 283 GLY A CA 1
ATOM 2135 C C . GLY A 1 283 ? -4.270 15.504 -6.787 1.00 77.94 283 GLY A C 1
ATOM 2136 O O . GLY A 1 283 ? -4.468 15.690 -5.593 1.00 77.94 283 GLY A O 1
ATOM 2137 N N . TRP A 1 284 ? -3.479 16.315 -7.486 1.00 87.44 284 TRP A N 1
ATOM 2138 C CA . TRP A 1 284 ? -2.876 17.501 -6.883 1.00 87.44 284 TRP A CA 1
ATOM 2139 C C . TRP A 1 284 ? -3.870 18.667 -6.885 1.00 87.44 284 TRP A C 1
ATOM 2141 O O . TRP A 1 284 ? -4.532 18.881 -7.904 1.00 87.44 284 TRP A O 1
ATOM 2151 N N . PRO A 1 285 ? -3.971 19.449 -5.792 1.00 75.69 285 PRO A N 1
ATOM 2152 C CA . PRO A 1 285 ? -4.686 20.717 -5.828 1.00 75.69 285 PRO A CA 1
ATOM 2153 C C . PRO A 1 285 ? -4.135 21.560 -6.981 1.00 75.69 285 PRO A C 1
ATOM 2155 O O . PRO A 1 285 ? -2.918 21.715 -7.108 1.00 75.69 285 PRO A O 1
ATOM 2158 N N . SER A 1 286 ? -5.009 22.078 -7.844 1.00 68.31 286 SER A N 1
ATOM 2159 C CA . SER A 1 286 ? -4.592 23.021 -8.879 1.00 68.31 286 SER A CA 1
ATOM 2160 C C . SER A 1 286 ? -3.926 24.213 -8.196 1.00 68.31 286 SER A C 1
ATOM 2162 O O . SER A 1 286 ? -4.531 24.832 -7.323 1.00 68.31 286 SER A O 1
ATOM 2164 N N . SER A 1 287 ? -2.699 24.558 -8.587 1.00 54.75 287 SER A N 1
ATOM 2165 C CA . SER A 1 287 ? -1.909 25.659 -8.012 1.00 54.75 287 SER A CA 1
ATOM 2166 C C . SER A 1 287 ? -2.487 27.061 -8.290 1.00 54.75 287 SER A C 1
ATOM 2168 O O . SER A 1 287 ? -1.769 28.053 -8.244 1.00 54.75 287 SER A O 1
ATOM 2170 N N . THR A 1 288 ? -3.776 27.165 -8.611 1.00 48.06 288 THR A N 1
ATOM 2171 C CA . THR A 1 288 ? -4.458 28.362 -9.114 1.00 48.06 288 THR A CA 1
ATOM 2172 C C . THR A 1 288 ? -5.258 29.136 -8.059 1.00 48.06 288 THR A C 1
ATOM 2174 O O . THR A 1 288 ? -6.044 29.996 -8.437 1.00 48.06 288 THR A O 1
ATOM 2177 N N . SER A 1 289 ? -5.070 28.913 -6.750 1.00 42.28 289 SER A N 1
ATOM 2178 C CA . SER A 1 289 ? -5.848 29.627 -5.713 1.00 42.28 289 SER A CA 1
ATOM 2179 C C . SER A 1 289 ? -5.024 30.319 -4.617 1.00 42.28 289 SER A C 1
ATOM 2181 O O . SER A 1 289 ? -5.438 30.337 -3.459 1.00 42.28 289 SER A O 1
ATOM 2183 N N . SER A 1 290 ? -3.874 30.912 -4.946 1.00 43.25 290 SER A N 1
ATOM 2184 C CA . SER A 1 290 ? -3.116 31.749 -3.997 1.00 43.25 290 SER A CA 1
ATOM 2185 C C . SER A 1 290 ? -2.705 33.096 -4.600 1.00 43.25 290 SER A C 1
ATOM 2187 O O . SER A 1 290 ? -1.522 33.423 -4.658 1.00 43.25 290 SER A O 1
ATOM 2189 N N . ALA A 1 291 ? -3.677 33.875 -5.084 1.00 46.44 291 ALA A N 1
ATOM 2190 C CA . ALA A 1 291 ? -3.447 35.268 -5.473 1.00 46.44 291 ALA A CA 1
ATOM 2191 C C . ALA A 1 291 ? -4.727 36.120 -5.394 1.00 46.44 291 ALA A C 1
ATOM 2193 O O . ALA A 1 291 ? -5.213 36.588 -6.415 1.00 46.44 291 ALA A O 1
ATOM 2194 N N . SER A 1 292 ? -5.272 36.330 -4.193 1.00 46.78 292 SER A N 1
ATOM 2195 C CA . SER A 1 292 ? -6.027 37.554 -3.859 1.00 46.78 292 SER A CA 1
ATOM 2196 C C . SER A 1 292 ? -6.443 37.535 -2.390 1.00 46.78 292 SER A C 1
ATOM 2198 O O . SER A 1 292 ? -7.359 36.805 -2.017 1.00 46.78 292 SER A O 1
ATOM 2200 N N . GLY A 1 293 ? -5.789 38.346 -1.567 1.00 48.22 293 GLY A N 1
ATOM 2201 C CA . GLY A 1 293 ? -6.192 38.562 -0.181 1.00 48.22 293 GLY A CA 1
ATOM 2202 C C . GLY A 1 293 ? -5.029 39.057 0.655 1.00 48.22 293 GLY A C 1
ATOM 2203 O O . GLY A 1 293 ? -4.431 38.259 1.360 1.00 48.22 293 GLY A O 1
ATOM 2204 N N . ASP A 1 294 ? -4.633 40.311 0.425 1.00 44.38 294 ASP A N 1
ATOM 2205 C CA . ASP A 1 294 ? -4.359 41.305 1.476 1.00 44.38 294 ASP A CA 1
ATOM 2206 C C . ASP A 1 294 ? -3.714 42.552 0.843 1.00 44.38 294 ASP A C 1
ATOM 2208 O O . ASP A 1 294 ? -2.510 42.629 0.587 1.00 44.38 294 ASP A O 1
ATOM 2212 N N . LYS A 1 295 ? -4.578 43.524 0.543 1.00 44.56 295 LYS A N 1
ATOM 2213 C CA . LYS A 1 295 ? -4.284 44.957 0.574 1.00 44.56 295 LYS A CA 1
ATOM 2214 C C . LYS A 1 295 ? -5.316 45.602 1.481 1.00 44.56 295 LYS A C 1
ATOM 2216 O O . LYS A 1 295 ? -6.493 45.194 1.361 1.00 44.56 295 LYS A O 1
#

Secondary structure (DSSP, 8-state):
--EEEEEE-SS-EEEEEE--EEETTEEEES----EEEEEETTEEEEEEEEE--EETTEEHHHHHHHHH--SS----HHHHHHHHHHHHHHHHTTS-GGG--EEEEEEEEETTEEEEEEEESS--TTSPPPSS--SS-EEEEE--SS-EEEEEESGGGS-HHHHHHHHHHHHT---HHHHHHHHHHHHHHHGGGTTTSS-S-EEEEEE-TTS-EEEEEES--SS-B---EEETTEEGGGGHHHHHHHTT--S-EEEEEEEE--SSSS--EEEEEEEGGG-TT-SSPPS---S----

Radius of gyration: 18.39 Å; chains: 1; bounding box: 46×65×47 Å

pLDDT: mean 93.23, std 9.94, range [42.28, 98.81]

Sequence (295 aa):
MTLNITVAARWLMAQSSDFRLTGPGGAVSETSQKQVVLQYMGWSGLVCYTGVARYGAHDTATWLADVLTHDPAQRSPEQVVNRLIEEATVWLRRVP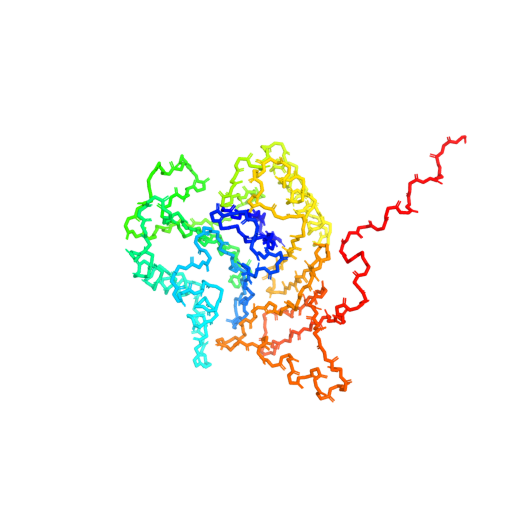LRSRFHTFTMITYERGKPTVYVISNYQRPNGPQLASPADKLLLTRSRPRGPRCIVTGHSPAVLDPQCEALEGLLASVPTPERLRHAVAATSRESQTRAEGTVGESCVVAHLCPDGSGEAQVFGNLSEEFLPTMITNGHNVASLVPLVMDQAGRSGPHRLVGATWSANGAATAMVGAYRALSQQAGSGWPSSTSSASGDK